Protein 6GEU (pdb70)

Nearest PDB structures (foldseek):
  6geu-assembly1_A  TM=1.003E+00  e=4.846E-69  Homo sapiens
  6qe4-assembly1_A  TM=9.961E-01  e=5.524E-62  Homo sapiens
  7z3h-assembly4_D  TM=8.460E-01  e=1.380E-25  Thermochaetoides thermophila
  7z3h-assembly2_B  TM=8.320E-01  e=1.643E-25  Thermochaetoides thermophila
  7z3h-assembly5_E  TM=8.181E-01  e=1.228E-25  Thermochaetoides thermophila

Organism: Homo sapiens (NCBI:txid9606)

Foldseek 3Di:
DVQFFKAKEFPPQKFKKFKAFPQQQVLVLQFWQAHAFEDDQADPVFAKDKGKAWTFGAALQQAGAWTWIKMWIGGPSDTGGIMTMTGPVCLVVVVVVSVVSCVPPGMDIGTDPLWTKMFMATPDDVPPVDQDDDFHGDPAWTWAQQQQFNLRPIIIIHNDDVCVRGVSYDHDDVLVSQVSCLVQQHDGHCQLRPGPPHRCVLAVCVQRRHHDPPGDHYRSNVVVNCCVPVDDNQKHKWKKFKPADADPVGDDFQFFKAAPVRHGFWTFRDGDDRMGITTGGVVPQPGWIATQDPDRPDTTMHTDDRPSGD

Secondary structure (DSSP, 8-state):
-TT-SEEEEE-TTEEEEEEESTTHHHHHHTTBSS----PPPPPTT---EEEEEEEEEE-TTS-EEEEEEEEEEESSSSEEEEEEEEEGGGHHHHHHHHHHH-TTSS-EEEE-TTSEEEEEEESSTT---S-----EESSSEEEEE-SS-GGG-EEEEESS-GGGTSTTEEE--HHHHHHHHHHHT---STTTS-TTTS-TTTTTGGGTT---SSS---TTHHHHHHHHHHS--SEEEEEEEE-SPPPTT-PPTTPEEEETT--EEEEEEEEETTEEEEEEEGGGSSS-EEE--SSTT--EEEE---TT--

InterPro domains:
  IPR017703 YgfZ/CAF17, C-terminal [TIGR03317] (219-311)
  IPR027266 Aminomethyltransferase superfamily [G3DSA:3.30.1360.120] (43-348)
  IPR045179 YgfZ/GcvT [PTHR22602] (1-353)
  IPR057460 CAF17, C-terminal domain [PF25455] (276-352)

GO terms:
  GO:0005739 mitochondrion (C, EXP)
  GO:0005739 mitochondrion (C, HTP)
  GO:0005515 protein binding (F, IPI)
  GO:0005739 mitochondrion (C, IDA)
  GO:0003723 RNA binding (F, HDA)

Sequence (310 aa):
TAGAAWACFRLDGRTLLRVRGPDAAPFLLGLLTNELPLPSPAAAGAPPAARAGYAHFLNVQGRTLYDVILYGLQEHSEVSGFLLECDSSVQGALQKHLALYRIRRKVTVEPHPELRVWAVLPSSPEACGAASLQERAGAAAILIRDPRTARMGWRLLTQDEGPALVPGGRLGDLWDYHQHRYLQGVPEGVRDLPPGVALPLESNLAFMNGVSFTKGAYIGQELTARTHHMGVIRKRLFPVRFLDPLPTSGITPGATVLTASGQTVGKFRAGQGNVGLALLWSEKIKGPLHIRASEGAQVALAASVPDWWP

Solvent-accessible surface area: 15353 Å² total; per-residue (Å²): 132,119,76,18,34,29,4,1,7,111,7,70,44,16,37,3,0,65,0,81,35,113,39,3,33,72,4,0,61,25,6,0,0,23,98,16,9,91,19,88,137,32,76,114,72,37,99,63,39,22,137,9,13,1,0,1,0,0,30,105,103,0,77,0,30,22,4,0,0,0,2,0,30,16,58,168,63,136,59,61,15,8,18,0,0,0,16,42,87,19,42,41,45,0,52,158,23,0,60,124,85,101,116,231,82,142,3,80,40,70,64,11,105,100,8,121,4,15,0,0,8,62,50,48,120,136,62,118,72,91,36,109,17,150,104,95,17,11,76,45,8,2,6,16,126,8,20,2,14,96,79,0,8,15,0,0,0,10,102,103,128,0,37,91,66,3,94,42,17,74,116,19,91,61,117,64,0,48,67,44,8,10,82,38,0,0,0,14,7,36,192,0,3,33,55,30,98,1,43,2,8,30,3,0,0,45,46,0,95,0,21,13,67,126,24,56,82,9,39,6,35,113,65,0,31,153,55,71,135,158,42,137,16,176,64,33,0,6,8,4,115,11,107,42,104,49,55,157,113,23,22,99,97,34,22,48,0,11,31,88,104,34,101,77,0,6,117,12,29,6,34,38,40,77,7,0,0,0,26,0,88,32,148,87,24,175,40,111,5,41,4,158,31,127,144,75,90,74,0,32,6,47,18,63,92,11,104,43,28,135

Structure (mmCIF, N/CA/C/O backbone):
data_6GEU
#
_entry.id   6GEU
#
_cell.length_a   38.360
_cell.length_b   43.060
_cell.length_c   58.250
_cell.angle_alpha   76.27
_cell.angle_beta   76.17
_cell.angle_gamma   70.94
#
_symmetry.space_group_name_H-M   'P 1'
#
loop_
_entity.id
_entity.type
_entity.pdbx_description
1 polymer 'Putative transferase CAF17, mitochondrial'
2 water water
#
loop_
_atom_site.group_PDB
_atom_site.id
_atom_site.type_symbol
_atom_site.label_atom_id
_atom_site.label_alt_id
_atom_site.label_comp_id
_atom_site.label_asym_id
_atom_site.label_entity_id
_atom_site.label_seq_id
_atom_site.pdbx_PDB_ins_code
_atom_site.Cartn_x
_atom_site.Cartn_y
_atom_site.Cartn_z
_atom_site.occupancy
_atom_site.B_iso_or_equiv
_atom_site.auth_seq_id
_atom_site.auth_comp_id
_atom_site.auth_asym_id
_atom_site.auth_atom_id
_atom_site.pdbx_PDB_model_num
ATOM 1 N N . THR A 1 1 ? 6.551 -29.222 -4.035 1.00 61.10 14 THR A N 1
ATOM 2 C CA . THR A 1 1 ? 7.222 -27.861 -4.035 1.00 58.22 14 THR A CA 1
ATOM 3 C C . THR A 1 1 ? 7.828 -27.567 -2.637 1.00 58.74 14 THR A C 1
ATOM 4 O O . THR A 1 1 ? 7.830 -26.374 -2.200 1.00 45.02 14 THR A O 1
ATOM 8 N N . ALA A 1 2 ? 8.364 -28.610 -1.965 1.00 54.99 15 ALA A N 1
ATOM 9 C CA . ALA A 1 2 ? 9.056 -28.539 -0.649 1.00 51.81 15 ALA A CA 1
ATOM 10 C C . ALA A 1 2 ? 10.309 -27.679 -0.821 1.00 44.53 15 ALA A C 1
ATOM 11 O O . ALA A 1 2 ? 10.776 -26.976 0.116 1.00 59.05 15 ALA A O 1
ATOM 13 N N . GLY A 1 3 ? 10.849 -27.724 -2.016 1.00 42.05 16 GLY A N 1
ATOM 14 C CA . GLY A 1 3 ? 12.030 -26.931 -2.349 1.00 39.07 16 GLY A CA 1
ATOM 15 C C . GLY A 1 3 ? 11.679 -25.669 -3.108 1.00 36.33 16 GLY A C 1
ATOM 16 O O . GLY A 1 3 ? 12.595 -25.159 -3.748 1.00 34.94 16 GLY A O 1
ATOM 17 N N . ALA A 1 4 ? 10.446 -25.146 -3.022 1.00 30.66 17 ALA A N 1
ATOM 18 C CA . ALA A 1 4 ? 10.165 -23.837 -3.665 1.00 29.25 17 ALA A CA 1
ATOM 19 C C . ALA A 1 4 ? 10.862 -22.712 -2.905 1.00 31.77 17 ALA A C 1
ATOM 20 O O . ALA A 1 4 ? 11.003 -22.774 -1.687 1.00 32.40 17 ALA A O 1
ATOM 22 N N . ALA A 1 5 ? 11.364 -21.742 -3.647 1.00 25.77 18 ALA A N 1
ATOM 23 C CA . ALA A 1 5 ? 12.025 -20.534 -3.110 1.00 25.92 18 ALA A CA 1
ATOM 24 C C . ALA A 1 5 ? 11.043 -19.377 -2.965 1.00 23.91 18 ALA A C 1
ATOM 25 O O . ALA A 1 5 ? 11.339 -18.452 -2.236 1.00 26.89 18 ALA A O 1
ATOM 27 N N . TRP A 1 6 ? 9.950 -19.383 -3.719 1.00 22.79 19 TRP A N 1
ATOM 28 C CA . TRP A 1 6 ? 9.029 -18.223 -3.821 1.00 22.44 19 TRP A CA 1
ATOM 29 C C . TRP A 1 6 ? 7.593 -18.724 -3.756 1.00 21.75 19 TRP A C 1
ATOM 30 O O . TRP A 1 6 ? 7.253 -19.766 -4.351 1.00 23.31 19 TRP A O 1
ATOM 41 N N . ALA A 1 7 ? 6.755 -17.969 -3.101 1.00 21.30 20 ALA A N 1
ATOM 42 C CA . ALA A 1 7 ? 5.304 -18.194 -3.107 1.00 20.57 20 ALA A CA 1
ATOM 43 C C . ALA A 1 7 ? 4.647 -17.047 -3.870 1.00 20.38 20 ALA A C 1
ATOM 44 O O . ALA A 1 7 ? 4.951 -15.889 -3.618 1.00 19.84 20 ALA A O 1
ATOM 46 N N . CYS A 1 8 ? 3.716 -17.421 -4.698 1.00 17.99 21 CYS A N 1
ATOM 47 C CA . CYS A 1 8 ? 3.007 -16.539 -5.664 1.00 19.95 21 CYS A CA 1
ATO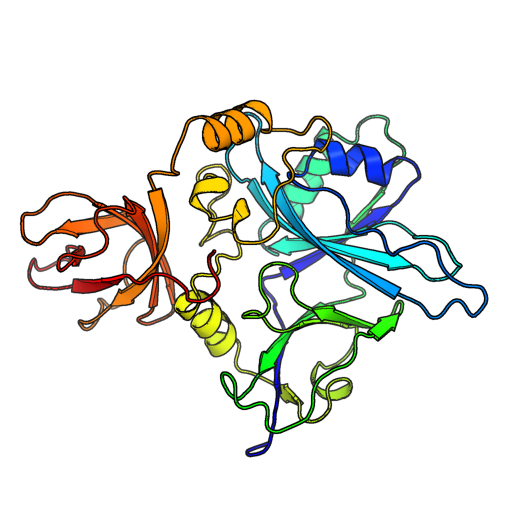M 48 C C . CYS A 1 8 ? 1.550 -16.466 -5.261 1.00 19.33 21 CYS A C 1
ATOM 49 O O . CYS A 1 8 ? 0.836 -17.461 -5.244 1.00 21.17 21 CYS A O 1
ATOM 52 N N . PHE A 1 9 ? 1.111 -15.257 -4.923 1.00 18.32 22 PHE A N 1
ATOM 53 C CA . PHE A 1 9 ? -0.243 -14.976 -4.413 1.00 17.18 22 PHE A CA 1
ATOM 54 C C . PHE A 1 9 ? -1.015 -14.130 -5.419 1.00 18.63 22 PHE A C 1
ATOM 55 O O . PHE A 1 9 ? -0.517 -13.057 -5.792 1.00 17.53 22 PHE A O 1
ATOM 63 N N . ARG A 1 10 ? -2.171 -14.635 -5.829 1.00 18.34 23 ARG A N 1
ATOM 64 C CA . ARG A 1 10 ? -3.129 -13.925 -6.705 1.00 19.65 23 ARG A CA 1
ATOM 65 C C . ARG A 1 10 ? -3.912 -12.989 -5.806 1.00 18.84 23 ARG A C 1
ATOM 66 O O . ARG A 1 10 ? -4.670 -13.462 -4.904 1.00 20.79 23 ARG A O 1
ATOM 74 N N . LEU A 1 11 ? -3.679 -11.684 -5.964 1.00 18.67 24 LEU A N 1
ATOM 75 C CA . LEU A 1 11 ? -4.310 -10.663 -5.080 1.00 19.00 24 LEU A CA 1
ATOM 76 C C . LEU A 1 11 ? -5.652 -10.202 -5.608 1.00 22.50 24 LEU A C 1
ATOM 77 O O . LEU A 1 11 ? -5.719 -9.135 -6.251 1.00 22.42 24 LEU A O 1
ATOM 82 N N . ASP A 1 12 ? -6.709 -10.969 -5.294 1.00 23.60 25 ASP A N 1
ATOM 83 C CA . ASP A 1 12 ? -8.067 -10.664 -5.773 1.00 29.15 25 ASP A CA 1
ATOM 84 C C . ASP A 1 12 ? -8.523 -9.312 -5.214 1.00 27.20 25 ASP A C 1
ATOM 85 O O . ASP A 1 12 ? -9.369 -8.684 -5.853 1.00 33.65 25 ASP A O 1
ATOM 90 N N . GLY A 1 13 ? -8.004 -8.912 -4.062 1.00 24.26 26 GLY A N 1
ATOM 91 C CA . GLY A 1 13 ? -8.302 -7.631 -3.402 1.00 24.35 26 GLY A CA 1
ATOM 92 C C . GLY A 1 13 ? -7.665 -6.433 -4.089 1.00 20.96 26 GLY A C 1
ATOM 93 O O . GLY A 1 13 ? -7.888 -5.322 -3.596 1.00 21.17 26 GLY A O 1
ATOM 94 N N . ARG A 1 14 ? -6.827 -6.604 -5.120 1.00 19.39 27 ARG A N 1
ATOM 95 C CA . ARG A 1 14 ? -6.170 -5.480 -5.841 1.00 19.21 27 ARG A CA 1
ATOM 96 C C . ARG A 1 14 ? -6.529 -5.554 -7.323 1.00 20.69 27 ARG A C 1
ATOM 97 O O . ARG A 1 14 ? -6.711 -6.650 -7.861 1.00 20.40 27 ARG A O 1
ATOM 105 N N . THR A 1 15 ? -6.627 -4.388 -7.952 1.00 19.80 28 THR A N 1
ATOM 106 C CA . THR A 1 15 ? -7.003 -4.304 -9.357 1.00 19.21 28 THR A CA 1
ATOM 107 C C . THR A 1 15 ? -6.309 -3.110 -10.001 1.00 20.38 28 THR A C 1
ATOM 108 O O . THR A 1 15 ? -5.831 -2.217 -9.321 1.00 20.01 28 THR A O 1
ATOM 112 N N . LEU A 1 16 ? -6.275 -3.110 -11.333 1.00 20.54 29 LEU A N 1
ATOM 113 C CA . LEU A 1 16 ? -5.524 -2.107 -12.098 1.00 20.04 29 LEU A CA 1
ATOM 114 C C . LEU A 1 16 ? -6.447 -1.187 -12.901 1.00 22.61 29 LEU A C 1
ATOM 115 O O . LEU A 1 16 ? -7.426 -1.659 -13.544 1.00 22.94 29 LEU A O 1
ATOM 120 N N . LEU A 1 17 ? -6.059 0.093 -12.901 1.00 20.01 30 LEU A N 1
ATOM 121 C CA . LEU A 1 17 ? -6.574 1.109 -13.855 1.00 22.01 30 LEU A CA 1
ATOM 122 C C . LEU A 1 17 ? -5.425 1.533 -14.754 1.00 23.56 30 LEU A C 1
ATOM 123 O O . LEU A 1 17 ? -4.336 1.604 -14.303 1.00 24.84 30 LEU A O 1
ATOM 128 N N . ARG A 1 18 ? -5.691 1.845 -16.014 1.00 24.81 31 ARG A N 1
ATOM 129 C CA . ARG A 1 18 ? -4.670 2.434 -16.915 1.00 25.19 31 ARG A CA 1
ATOM 130 C C . ARG A 1 18 ? -5.035 3.903 -17.128 1.00 27.59 31 ARG A C 1
ATOM 131 O O . ARG A 1 18 ? -6.190 4.207 -17.417 1.00 28.79 31 ARG A O 1
ATOM 139 N N . VAL A 1 19 ? -4.082 4.787 -16.903 1.00 27.14 32 VAL A N 1
ATOM 140 C CA . VAL A 1 19 ? -4.240 6.251 -17.075 1.00 26.16 32 VAL A CA 1
ATOM 141 C C . VAL A 1 19 ? -3.285 6.695 -18.206 1.00 29.63 32 VAL A C 1
ATOM 142 O O . VAL A 1 19 ? -2.063 6.554 -18.078 1.00 30.50 32 VAL A O 1
ATOM 146 N N . ARG A 1 20 ? -3.839 7.220 -19.291 1.00 27.68 33 ARG A N 1
ATOM 147 C CA . ARG A 1 20 ? -3.070 7.592 -20.493 1.00 30.88 33 ARG A CA 1
ATOM 148 C C . ARG A 1 20 ? -3.523 8.959 -20.986 1.00 30.72 33 ARG A C 1
ATOM 149 O O . ARG A 1 20 ? -4.466 9.515 -20.442 1.00 31.84 33 ARG A O 1
ATOM 157 N N . GLY A 1 21 ? -2.894 9.436 -22.037 1.00 31.52 34 GLY A N 1
ATOM 158 C CA . GLY A 1 21 ? -3.227 10.743 -22.573 1.00 31.07 34 GLY A CA 1
ATOM 159 C C . GLY A 1 21 ? -2.108 11.716 -22.283 1.00 35.35 34 GLY A C 1
ATOM 160 O O . GLY A 1 21 ? -1.271 11.545 -21.392 1.00 31.81 34 GLY A O 1
ATOM 161 N N . PRO A 1 22 ? -2.035 12.777 -23.122 1.00 33.46 35 PRO A N 1
ATOM 162 C CA . PRO A 1 22 ? -0.978 13.768 -22.953 1.00 35.73 35 PRO A CA 1
ATOM 163 C C . PRO A 1 22 ? -0.884 14.459 -21.584 1.00 37.04 35 PRO A C 1
ATOM 164 O O . PRO A 1 22 ? 0.220 14.893 -21.227 1.00 36.62 35 PRO A O 1
ATOM 168 N N . ASP A 1 23 ? -2.024 14.687 -20.924 1.00 30.40 36 ASP A N 1
ATOM 169 C CA . ASP A 1 23 ? -2.031 15.403 -19.612 1.00 28.82 36 ASP A CA 1
ATOM 170 C C . ASP A 1 23 ? -1.977 14.361 -18.463 1.00 29.95 36 ASP A C 1
ATOM 171 O O . ASP A 1 23 ? -2.107 14.795 -17.323 1.00 31.13 36 ASP A O 1
ATOM 176 N N . ALA A 1 24 ? -1.812 13.051 -18.715 1.00 27.69 37 ALA A N 1
ATOM 177 C CA . ALA A 1 24 ? -1.828 12.020 -17.617 1.00 26.37 37 ALA A CA 1
ATOM 178 C C . ALA A 1 24 ? -0.856 12.319 -16.479 1.00 29.23 37 ALA A C 1
ATOM 179 O O . ALA A 1 24 ? -1.263 12.238 -15.353 1.00 23.30 37 ALA A O 1
ATOM 181 N N . ALA A 1 25 ? 0.356 12.714 -16.778 1.00 26.63 38 ALA A N 1
ATOM 182 C CA . ALA A 1 25 ? 1.363 12.996 -15.744 1.00 27.19 38 ALA A CA 1
ATOM 183 C C . ALA A 1 25 ? 0.975 14.185 -14.846 1.00 26.05 38 ALA A C 1
ATOM 184 O O . ALA A 1 25 ? 0.887 14.010 -13.634 1.00 25.82 38 ALA A O 1
ATOM 186 N N . PRO A 1 26 ? 0.756 15.431 -15.343 1.00 25.64 39 PRO A N 1
ATOM 187 C CA . PRO A 1 26 ? 0.431 16.531 -14.440 1.00 28.38 39 PRO A CA 1
ATOM 188 C C . PRO A 1 26 ? -0.882 16.246 -13.684 1.00 28.26 39 PRO A C 1
ATOM 189 O O . PRO A 1 26 ? -1.054 16.642 -12.492 1.00 27.39 39 PRO A O 1
ATOM 193 N N . PHE A 1 27 ? -1.810 15.583 -14.373 1.00 26.09 40 PHE A N 1
ATOM 194 C CA . PHE A 1 27 ? -3.140 15.247 -13.798 1.00 26.36 40 PHE A CA 1
ATOM 195 C C . PHE A 1 27 ? -2.923 14.392 -12.542 1.00 25.68 40 PHE A C 1
ATOM 196 O O . PHE A 1 27 ? -3.427 14.685 -11.439 1.00 24.93 40 PHE A O 1
ATOM 204 N N . LEU A 1 28 ? -2.166 13.331 -12.685 1.00 21.27 41 LEU A N 1
ATOM 205 C CA . LEU A 1 28 ? -1.972 12.386 -11.538 1.00 19.69 41 LEU A CA 1
ATOM 206 C C . LEU A 1 28 ? -1.095 13.070 -10.494 1.00 22.34 41 LEU A C 1
ATOM 207 O O . LEU A 1 28 ? -1.352 12.870 -9.281 1.00 20.71 41 LEU A O 1
ATOM 212 N N . LEU A 1 29 ? -0.105 13.839 -10.906 1.00 21.14 42 LEU A N 1
ATOM 213 C CA . LEU A 1 29 ? 0.796 14.506 -9.945 1.00 20.51 42 LEU A CA 1
ATOM 214 C C . LEU A 1 29 ? 0.017 15.402 -8.997 1.00 23.11 42 LEU A C 1
ATOM 215 O O . LEU A 1 29 ? 0.430 15.489 -7.821 1.00 22.24 42 LEU A O 1
ATOM 220 N N . GLY A 1 30 ? -1.056 16.037 -9.456 1.00 23.22 43 GLY A N 1
ATOM 221 C CA . GLY A 1 30 ? -1.843 16.917 -8.594 1.00 23.65 43 GLY A CA 1
ATOM 222 C C . GLY A 1 30 ? -2.716 16.175 -7.601 1.00 23.37 43 GLY A C 1
ATOM 223 O O . GLY A 1 30 ? -3.235 16.820 -6.680 1.00 22.82 43 GLY A O 1
ATOM 224 N N . LEU A 1 31 ? -2.886 14.866 -7.753 1.00 20.13 44 LEU A N 1
ATOM 225 C CA . LEU A 1 31 ? -3.836 14.084 -6.940 1.00 22.17 44 LEU A CA 1
ATOM 226 C C . LEU A 1 31 ? -3.127 13.142 -5.984 1.00 19.95 44 LEU A C 1
ATOM 227 O O . LEU A 1 31 ? -3.850 12.605 -5.100 1.00 21.17 44 LEU A O 1
ATOM 232 N N . LEU A 1 32 ? -1.855 12.860 -6.194 1.00 20.09 45 LEU A N 1
ATOM 233 C CA . LEU A 1 32 ? -1.078 11.826 -5.461 1.00 19.97 45 LEU A CA 1
ATOM 234 C C . LEU A 1 32 ? -0.058 12.486 -4.550 1.00 19.80 45 LEU A C 1
ATOM 235 O O . LEU A 1 32 ? 0.444 13.566 -4.858 1.00 19.64 45 LEU A O 1
ATOM 240 N N . THR A 1 33 ? 0.412 11.732 -3.549 1.00 17.00 46 THR A N 1
ATOM 241 C CA . THR A 1 33 ? 1.386 12.253 -2.594 1.00 16.70 46 THR A CA 1
ATOM 242 C C . THR A 1 33 ? 2.820 12.131 -3.076 1.00 17.17 46 THR A C 1
ATOM 243 O O . THR A 1 33 ? 3.700 12.598 -2.380 1.00 18.49 46 THR A O 1
ATOM 247 N N . ASN A 1 34 ? 3.059 11.486 -4.230 1.00 16.47 47 ASN A N 1
ATOM 248 C CA . ASN A 1 34 ? 4.438 11.177 -4.641 1.00 17.67 47 ASN A CA 1
ATOM 249 C C . ASN A 1 34 ? 4.672 11.589 -6.103 1.00 19.28 47 ASN A C 1
ATOM 250 O O . ASN A 1 34 ? 3.717 11.889 -6.804 1.00 20.38 47 ASN A O 1
ATOM 255 N N . GLU A 1 35 ? 5.936 11.638 -6.477 1.00 18.17 48 GLU A N 1
ATOM 256 C CA . GLU A 1 35 ? 6.363 11.670 -7.900 1.00 19.57 48 GLU A CA 1
ATOM 257 C C . GLU A 1 35 ? 5.831 10.427 -8.628 1.00 20.04 48 GLU A C 1
ATOM 258 O O . GLU A 1 35 ? 5.494 9.403 -8.021 1.00 20.80 48 GLU A O 1
ATOM 264 N N . LEU A 1 36 ? 5.768 10.462 -9.958 1.00 20.54 49 LEU A N 1
ATOM 265 C CA . LEU A 1 36 ? 5.343 9.260 -10.697 1.00 20.45 49 LEU A CA 1
ATOM 266 C C . LEU A 1 36 ? 6.580 8.429 -11.052 1.00 24.88 49 LEU A C 1
ATOM 267 O O . LEU A 1 36 ? 7.687 8.965 -11.310 1.00 23.58 49 LEU A O 1
ATOM 272 N N . PRO A 1 37 ? 6.388 7.100 -11.216 1.00 23.26 50 PRO A N 1
ATOM 273 C CA . PRO A 1 37 ? 7.503 6.220 -11.550 1.00 24.11 50 PRO A CA 1
ATOM 274 C C . PRO A 1 37 ? 7.788 6.133 -13.051 1.00 31.11 50 PRO A C 1
ATOM 275 O O . PRO A 1 37 ? 7.236 5.319 -13.802 1.00 35.21 50 PRO A O 1
ATOM 279 N N . LEU A 1 38 ? 8.739 6.933 -13.459 1.00 31.83 51 LEU A N 1
ATOM 280 C CA . LEU A 1 38 ? 9.091 7.044 -14.879 1.00 32.62 51 LEU A CA 1
ATOM 281 C C . LEU A 1 38 ? 10.419 6.353 -15.070 1.00 32.89 51 LEU A C 1
ATOM 282 O O . LEU A 1 38 ? 11.403 6.746 -14.462 1.00 36.47 51 LEU A O 1
ATOM 287 N N . PRO A 1 39 ? 10.497 5.305 -15.913 1.00 33.03 52 PRO A N 1
ATOM 288 C CA . PRO A 1 39 ? 11.794 4.741 -16.266 1.00 35.12 52 PRO A CA 1
ATOM 289 C C . PRO A 1 39 ? 12.714 5.824 -16.854 1.00 40.14 52 PRO A C 1
ATOM 290 O O . PRO A 1 39 ? 12.218 6.746 -17.499 1.00 36.14 52 PRO A O 1
ATOM 294 N N . SER A 1 40 ? 14.014 5.697 -16.561 1.00 41.44 53 SER A N 1
ATOM 295 C CA . SER A 1 40 ? 15.127 6.540 -17.072 1.00 52.22 53 SER A CA 1
ATOM 296 C C . SER A 1 40 ? 15.090 6.565 -18.605 1.00 54.69 53 SER A C 1
ATOM 297 O O . SER A 1 40 ? 14.583 5.605 -19.242 1.00 46.70 53 SER A O 1
ATOM 300 N N . PRO A 1 41 ? 15.601 7.647 -19.241 1.00 52.19 54 PRO A N 1
ATOM 301 C CA . PRO A 1 41 ? 15.689 7.718 -20.698 1.00 55.68 54 PRO A CA 1
ATOM 302 C C . PRO A 1 41 ? 16.355 6.459 -21.279 1.00 59.86 54 PRO A C 1
ATOM 303 O O . PRO A 1 41 ? 17.348 5.998 -20.715 1.00 56.57 54 PRO A O 1
ATOM 307 N N . ALA A 1 42 ? 15.780 5.906 -22.355 1.00 57.97 55 ALA A N 1
ATOM 308 C CA . ALA A 1 42 ? 16.118 4.550 -22.863 1.00 57.32 55 ALA A CA 1
ATOM 309 C C . ALA A 1 42 ? 17.302 4.633 -23.824 1.00 61.60 55 ALA A C 1
ATOM 310 O O . ALA A 1 42 ? 17.263 5.486 -24.707 1.00 60.26 55 ALA A O 1
ATOM 312 N N . ALA A 1 43 ? 18.276 3.738 -23.625 1.00 69.85 56 ALA A N 1
ATOM 313 C CA . ALA A 1 43 ? 19.464 3.499 -24.465 1.00 68.56 56 ALA A CA 1
ATOM 314 C C . ALA A 1 43 ? 19.049 2.942 -25.843 1.00 69.90 56 ALA A C 1
ATOM 315 O O . ALA A 1 43 ? 17.899 2.478 -26.034 1.00 64.25 56 ALA A O 1
ATOM 317 N N . ALA A 1 44 ? 19.955 3.006 -26.809 1.00 66.25 57 ALA A N 1
ATOM 318 C CA . ALA A 1 44 ? 19.695 2.606 -28.214 1.00 72.68 57 ALA A CA 1
ATOM 319 C C . ALA A 1 44 ? 18.999 1.225 -28.283 1.00 73.14 57 ALA A C 1
ATOM 320 O O . ALA A 1 44 ? 17.863 1.108 -28.987 1.00 70.34 57 ALA A O 1
ATOM 322 N N . GLY A 1 45 ? 19.613 0.210 -27.628 1.00 70.65 58 GLY A N 1
ATOM 323 C CA . GLY A 1 45 ? 19.192 -1.213 -27.708 1.00 74.06 58 GLY A CA 1
ATOM 324 C C . GLY A 1 45 ? 17.904 -1.477 -26.928 1.00 50.85 58 GLY A C 1
ATOM 325 O O . GLY A 1 45 ? 17.487 -2.650 -26.795 1.00 53.52 58 GLY A O 1
ATOM 326 N N . ALA A 1 46 ? 17.379 -0.429 -26.276 1.00 63.62 59 ALA A N 1
ATOM 327 C CA . ALA A 1 46 ? 15.949 -0.225 -25.937 1.00 75.14 59 ALA A CA 1
ATOM 328 C C . ALA A 1 46 ? 15.289 -1.504 -25.379 1.00 48.96 59 ALA A C 1
ATOM 329 O O . ALA A 1 46 ? 14.169 -1.820 -25.781 1.00 59.21 59 ALA A O 1
ATOM 331 N N . PRO A 1 47 ? 15.887 -2.177 -24.320 1.00 56.52 60 PRO A N 1
ATOM 332 C CA . PRO A 1 47 ? 15.223 -3.304 -23.650 1.00 58.90 60 PRO A CA 1
ATOM 333 C C . PRO A 1 47 ? 14.146 -2.746 -22.713 1.00 57.41 60 PRO A C 1
ATOM 334 O O . PRO A 1 47 ? 14.465 -1.828 -21.953 1.00 51.62 60 PRO A O 1
ATOM 338 N N . PRO A 1 48 ? 12.865 -3.198 -22.770 1.00 49.49 61 PRO A N 1
ATOM 339 C CA . PRO A 1 48 ? 11.788 -2.560 -22.020 1.00 47.60 61 PRO A CA 1
ATOM 340 C C . PRO A 1 48 ? 12.083 -2.522 -20.507 1.00 44.94 61 PRO A C 1
ATOM 341 O O . PRO A 1 48 ? 12.707 -3.366 -19.886 1.00 46.52 61 PRO A O 1
ATOM 345 N N . ALA A 1 49 ? 11.673 -1.424 -19.889 1.00 37.60 62 ALA A N 1
ATOM 346 C CA . ALA A 1 49 ? 11.947 -1.232 -18.462 1.00 33.73 62 ALA A CA 1
ATOM 347 C C . ALA A 1 49 ? 10.661 -0.712 -17.813 1.00 34.73 62 ALA A C 1
ATOM 348 O O . ALA A 1 49 ? 9.802 -0.077 -18.429 1.00 35.38 62 ALA A O 1
ATOM 350 N N . ALA A 1 50 ? 10.458 -1.112 -16.594 1.00 28.57 63 ALA A N 1
ATOM 351 C CA . ALA A 1 50 ? 9.309 -0.607 -15.807 1.00 28.94 63 ALA A CA 1
ATOM 352 C C . ALA A 1 50 ? 9.843 0.014 -14.536 1.00 25.75 63 ALA A C 1
ATOM 353 O O . ALA A 1 50 ? 10.956 -0.349 -14.108 1.00 27.27 63 ALA A O 1
ATOM 355 N N . ARG A 1 51 ? 9.051 0.928 -13.986 1.00 24.87 64 ARG A N 1
ATOM 356 C CA . ARG A 1 51 ? 9.358 1.520 -12.661 1.00 22.86 64 ARG A CA 1
ATOM 357 C C . ARG A 1 51 ? 8.097 1.408 -11.818 1.00 21.90 64 ARG A C 1
ATOM 358 O O . ARG A 1 51 ? 7.002 1.575 -12.314 1.00 20.99 64 ARG A O 1
ATOM 366 N N . ALA A 1 52 ? 8.226 1.113 -10.552 1.00 18.91 65 ALA A N 1
ATOM 367 C CA . ALA A 1 52 ? 7.081 1.159 -9.622 1.00 17.70 65 ALA A CA 1
ATOM 368 C C . ALA A 1 52 ? 7.310 2.196 -8.527 1.00 16.52 65 ALA A C 1
ATOM 369 O O . ALA A 1 52 ? 8.402 2.486 -8.164 1.00 17.85 65 ALA A O 1
ATOM 371 N N . GLY A 1 53 ? 6.225 2.720 -8.005 1.00 15.85 66 GLY A N 1
ATOM 372 C CA . GLY A 1 53 ? 6.263 3.659 -6.892 1.00 16.21 66 GLY A CA 1
ATOM 373 C C . GLY A 1 53 ? 5.025 3.502 -6.042 1.00 16.25 66 GLY A C 1
ATOM 374 O O . GLY A 1 53 ? 3.999 2.952 -6.477 1.00 16.88 66 GLY A O 1
ATOM 375 N N . TYR A 1 54 ? 5.104 4.038 -4.857 1.00 14.55 67 TYR A N 1
ATOM 376 C CA . TYR A 1 54 ? 3.977 3.992 -3.933 1.00 12.93 67 TYR A CA 1
ATOM 377 C C . TYR A 1 54 ? 3.469 5.416 -3.687 1.00 14.23 67 TYR A C 1
ATOM 378 O O . TYR A 1 54 ? 4.217 6.394 -3.742 1.00 15.27 67 TYR A O 1
ATOM 387 N N . ALA A 1 55 ? 2.171 5.526 -3.445 1.00 13.91 68 ALA A N 1
ATOM 388 C CA . ALA A 1 55 ? 1.567 6.836 -3.124 1.00 14.56 68 ALA A CA 1
ATOM 389 C C . ALA A 1 55 ? 0.217 6.596 -2.480 1.00 14.00 68 ALA A C 1
ATOM 390 O O . ALA A 1 55 ? -0.361 5.520 -2.571 1.00 14.10 68 ALA A O 1
ATOM 392 N N . HIS A 1 56 ? -0.337 7.668 -1.908 1.00 13.28 69 HIS A N 1
ATOM 393 C CA . HIS A 1 56 ? -1.749 7.692 -1.533 1.00 14.54 69 HIS A CA 1
ATOM 394 C C . HIS A 1 56 ? -2.426 8.806 -2.363 1.00 16.89 69 HIS A C 1
ATOM 395 O O . HIS A 1 56 ? -1.745 9.811 -2.715 1.00 17.08 69 HIS A O 1
ATOM 402 N N . PHE A 1 57 ? -3.709 8.618 -2.618 1.00 16.21 70 PHE A N 1
ATOM 403 C CA . PHE A 1 57 ? -4.659 9.680 -2.965 1.00 15.82 70 PHE A CA 1
ATOM 404 C C . PHE A 1 57 ? -5.191 10.169 -1.633 1.00 17.23 70 PHE A C 1
ATOM 405 O O . PHE A 1 57 ? -5.810 9.338 -0.914 1.00 16.27 70 PHE A O 1
ATOM 413 N N . LEU A 1 58 ? -5.058 11.452 -1.315 1.00 17.35 71 LEU A N 1
ATOM 414 C CA . LEU A 1 58 ? -5.633 12.060 -0.096 1.00 18.06 71 LEU A CA 1
ATOM 415 C C . LEU A 1 58 ? -6.885 12.873 -0.452 1.00 21.05 71 LEU A C 1
ATOM 416 O O . LEU A 1 58 ? -7.059 13.252 -1.632 1.00 21.27 71 LEU A O 1
ATOM 421 N N . ASN A 1 59 ? -7.700 13.186 0.572 1.00 21.01 72 ASN A N 1
ATOM 422 C CA . ASN A 1 59 ? -8.791 14.177 0.407 1.00 23.47 72 ASN A CA 1
ATOM 423 C C . ASN A 1 59 ? -8.238 15.564 0.808 1.00 25.95 72 ASN A C 1
ATOM 424 O O . ASN A 1 59 ? -7.065 15.676 1.255 1.00 24.53 72 ASN A O 1
ATOM 429 N N . VAL A 1 60 ? -9.043 16.620 0.627 1.00 25.83 73 VAL A N 1
ATOM 430 C CA . VAL A 1 60 ? -8.580 17.993 0.958 1.00 28.29 73 VAL A CA 1
ATOM 431 C C . VAL A 1 60 ? -8.365 18.181 2.444 1.00 30.24 73 VAL A C 1
ATOM 432 O O . VAL A 1 60 ? -7.714 19.184 2.786 1.00 34.08 73 VAL A O 1
ATOM 436 N N . GLN A 1 61 ? -8.952 17.316 3.272 1.00 28.52 74 GLN A N 1
ATOM 437 C CA . GLN A 1 61 ? -8.743 17.307 4.740 1.00 27.46 74 GLN A CA 1
ATOM 438 C C . GLN A 1 61 ? -7.425 16.621 5.084 1.00 26.67 74 GLN A C 1
ATOM 439 O O . GLN A 1 61 ? -7.098 16.535 6.300 1.00 28.06 74 GLN A O 1
ATOM 445 N N . GLY A 1 62 ? -6.692 16.082 4.115 1.00 22.57 75 GLY A N 1
ATOM 446 C CA . GLY A 1 62 ? -5.395 15.470 4.399 1.00 21.01 75 GLY A CA 1
ATOM 447 C C . GLY A 1 62 ? -5.452 14.037 4.837 1.00 22.25 75 GLY A C 1
ATOM 448 O O . GLY A 1 62 ? -4.400 13.544 5.246 1.00 22.22 75 GLY A O 1
ATOM 449 N N . ARG A 1 63 ? -6.607 13.390 4.730 1.00 20.57 76 ARG A N 1
ATOM 450 C CA . ARG A 1 63 ? -6.729 11.975 5.092 1.00 19.56 76 ARG A CA 1
ATOM 451 C C . ARG A 1 63 ? -6.515 11.102 3.851 1.00 19.43 76 ARG A C 1
ATOM 452 O O . ARG A 1 63 ? -6.878 11.468 2.717 1.00 19.55 76 ARG A O 1
ATOM 460 N N . THR A 1 64 ? -6.008 9.920 4.047 1.00 17.25 77 THR A N 1
ATOM 461 C CA . THR A 1 64 ? -5.898 8.912 2.983 1.00 17.12 77 THR A CA 1
ATOM 462 C C . THR A 1 64 ? -7.277 8.506 2.494 1.00 19.23 77 THR A C 1
ATOM 463 O O . THR A 1 64 ? -8.130 8.155 3.296 1.00 18.72 77 THR A O 1
ATOM 467 N N . LEU A 1 65 ? -7.455 8.513 1.182 1.00 18.68 78 LEU A N 1
ATOM 468 C CA . LEU A 1 65 ? -8.603 7.911 0.479 1.00 17.32 78 LEU A CA 1
ATOM 469 C C . LEU A 1 65 ? -8.213 6.504 0.004 1.00 18.74 78 LEU A C 1
ATOM 470 O O . LEU A 1 65 ? -8.867 5.529 0.382 1.00 19.30 78 LEU A O 1
ATOM 475 N N . TYR A 1 66 ? -7.149 6.403 -0.809 1.00 16.94 79 TYR A N 1
ATOM 476 C CA . TYR A 1 66 ? -6.772 5.160 -1.510 1.00 15.86 79 TYR A CA 1
ATOM 477 C C . TYR A 1 66 ? -5.263 4.992 -1.421 1.00 15.97 79 TYR A C 1
ATOM 478 O O . TYR A 1 66 ? -4.524 5.954 -1.727 1.00 17.31 79 TYR A O 1
ATOM 487 N N . ASP A 1 67 ? -4.807 3.770 -1.126 1.00 15.70 80 ASP A N 1
ATOM 488 C CA . ASP A 1 67 ? -3.380 3.399 -1.288 1.00 14.94 80 ASP A CA 1
ATOM 489 C C . ASP A 1 67 ? -3.195 2.830 -2.683 1.00 16.82 80 ASP A C 1
ATOM 490 O O . ASP A 1 67 ? -4.023 2.034 -3.120 1.00 17.61 80 ASP A O 1
ATOM 495 N N . VAL A 1 68 ? -2.174 3.288 -3.396 1.00 14.62 81 VAL A N 1
ATOM 496 C CA . VAL A 1 68 ? -1.955 2.775 -4.762 1.00 14.63 81 VAL A CA 1
ATOM 497 C C . VAL A 1 68 ? -0.487 2.478 -4.990 1.00 14.49 81 VAL A C 1
ATOM 498 O O . VAL A 1 68 ? 0.469 3.131 -4.431 1.00 15.02 81 VAL A O 1
ATOM 502 N N . ILE A 1 69 ? -0.278 1.433 -5.805 1.00 15.82 82 ILE A N 1
ATOM 503 C CA . ILE A 1 69 ? 1.064 1.171 -6.399 1.00 16.86 82 ILE A CA 1
ATOM 504 C C . ILE A 1 69 ? 0.944 1.643 -7.860 1.00 16.58 82 ILE A C 1
ATOM 505 O O . ILE A 1 69 ? -0.044 1.361 -8.523 1.00 16.43 82 ILE A O 1
ATOM 510 N N . LEU A 1 70 ? 1.897 2.432 -8.256 1.00 17.86 83 LEU A N 1
ATOM 511 C CA . LEU A 1 70 ? 1.991 3.057 -9.584 1.00 18.32 83 LEU A CA 1
ATOM 512 C C . LEU A 1 70 ? 3.040 2.286 -10.379 1.00 19.33 83 LEU A C 1
ATOM 513 O O . LEU A 1 70 ? 4.099 1.989 -9.849 1.00 17.95 83 LEU A O 1
ATOM 518 N N . TYR A 1 71 ? 2.764 2.062 -11.641 1.00 18.76 84 TYR A N 1
ATOM 519 C CA . TYR A 1 71 ? 3.699 1.387 -12.559 1.00 18.26 84 TYR A CA 1
ATOM 520 C C . TYR A 1 71 ? 3.826 2.251 -13.815 1.00 21.45 84 TYR A C 1
ATOM 521 O O . TYR A 1 71 ? 2.795 2.576 -14.433 1.00 23.10 84 TYR A O 1
ATOM 530 N N . GLY A 1 72 ? 5.042 2.585 -14.168 1.00 25.21 85 GLY A N 1
ATOM 531 C CA . GLY A 1 72 ? 5.336 3.152 -15.512 1.00 27.29 85 GLY A CA 1
ATOM 532 C C . GLY A 1 72 ? 6.131 2.211 -16.394 1.00 33.44 85 GLY A C 1
ATOM 533 O O . GLY A 1 72 ? 7.112 1.731 -15.853 1.00 31.15 85 GLY A O 1
ATOM 534 N N . LEU A 1 73 ? 5.733 1.908 -17.678 1.00 33.91 86 LEU A N 1
ATOM 535 C CA . LEU A 1 73 ? 6.440 0.907 -18.541 1.00 35.97 86 LEU A CA 1
ATOM 536 C C . LEU A 1 73 ? 6.988 1.656 -19.761 1.00 32.70 86 LEU A C 1
ATOM 537 O O . LEU A 1 73 ? 6.275 2.424 -20.360 1.00 41.50 86 LEU A O 1
ATOM 542 N N . GLN A 1 74 ? 8.272 1.488 -20.005 1.00 39.89 87 GLN A N 1
ATOM 543 C CA . GLN A 1 74 ? 8.904 2.137 -21.177 1.00 42.08 87 GLN A CA 1
ATOM 544 C C . GLN A 1 74 ? 9.158 1.027 -22.215 1.00 47.47 87 GLN A C 1
ATOM 545 O O . GLN A 1 74 ? 9.733 -0.015 -21.856 1.00 39.98 87 GLN A O 1
ATOM 551 N N . GLU A 1 75 ? 8.796 1.259 -23.475 1.00 54.81 88 GLU A N 1
ATOM 552 C CA . GLU A 1 75 ? 8.929 0.264 -24.581 1.00 51.53 88 GLU A CA 1
ATOM 553 C C . GLU A 1 75 ? 9.606 0.883 -25.811 1.00 66.57 88 GLU A C 1
ATOM 554 O O . GLU A 1 75 ? 10.696 0.378 -26.192 1.00 81.23 88 GLU A O 1
ATOM 560 N N . HIS A 1 76 ? 8.996 1.877 -26.463 1.00 64.46 89 HIS A N 1
ATOM 561 C CA . HIS A 1 76 ? 9.571 2.427 -27.732 1.00 58.66 89 HIS A CA 1
ATOM 562 C C . HIS A 1 76 ? 10.333 3.716 -27.407 1.00 80.91 89 HIS A C 1
ATOM 563 O O . HIS A 1 76 ? 10.116 4.824 -28.068 1.00 71.37 89 HIS A O 1
ATOM 570 N N . SER A 1 77 ? 11.213 3.577 -26.371 1.00 62.24 90 SER A N 1
ATOM 571 C CA . SER A 1 77 ? 11.976 4.713 -25.804 1.00 64.83 90 SER A CA 1
ATOM 572 C C . SER A 1 77 ? 11.010 5.770 -25.247 1.00 64.40 90 SER A C 1
ATOM 573 O O . SER A 1 77 ? 11.496 6.863 -24.858 1.00 67.87 90 SER A O 1
ATOM 576 N N . GLU A 1 78 ? 9.692 5.461 -25.195 1.00 60.10 91 GLU A N 1
ATOM 577 C CA . GLU A 1 78 ? 8.683 6.355 -24.547 1.00 82.40 91 GLU A CA 1
ATOM 578 C C . GLU A 1 78 ? 7.811 5.540 -23.571 1.00 64.85 91 GLU A C 1
ATOM 579 O O . GLU A 1 78 ? 7.862 4.265 -23.568 1.00 60.17 91 GLU A O 1
ATOM 585 N N . VAL A 1 79 ? 7.069 6.272 -22.738 1.00 67.79 92 VAL A N 1
ATOM 586 C CA . VAL A 1 79 ? 6.106 5.726 -21.739 1.00 48.83 92 VAL A CA 1
ATOM 587 C C . VAL A 1 79 ? 4.703 5.951 -22.313 1.00 46.88 92 VAL A C 1
ATOM 588 O O . VAL A 1 79 ? 4.478 7.036 -22.899 1.00 57.54 92 VAL A O 1
ATOM 592 N N . SER A 1 80 ? 3.883 4.890 -22.320 1.00 46.87 93 SER A N 1
ATOM 593 C CA . SER A 1 80 ? 2.453 4.880 -22.757 1.00 50.90 93 SER A CA 1
ATOM 594 C C . SER A 1 80 ? 1.547 4.887 -21.504 1.00 53.67 93 SER A C 1
ATOM 595 O O . SER A 1 80 ? 0.746 3.932 -21.281 1.00 60.60 93 SER A O 1
ATOM 598 N N . GLY A 1 81 ? 1.714 5.913 -20.670 1.00 40.70 94 GLY A N 1
ATOM 599 C CA . GLY A 1 81 ? 0.907 6.178 -19.460 1.00 36.18 94 GLY A CA 1
ATOM 600 C C . GLY A 1 81 ? 1.294 5.330 -18.263 1.00 33.23 94 GLY A C 1
ATOM 601 O O . GLY A 1 81 ? 2.436 4.877 -18.149 1.00 27.36 94 GLY A O 1
ATOM 602 N N . PHE A 1 82 ? 0.368 5.200 -17.322 1.00 24.64 95 PHE A N 1
ATOM 603 C CA . PHE A 1 82 ? 0.631 4.582 -16.018 1.00 22.39 95 PHE A CA 1
ATOM 604 C C . PHE A 1 82 ? -0.423 3.539 -15.681 1.00 25.63 95 PHE A C 1
ATOM 605 O O . PHE A 1 82 ? -1.575 3.696 -16.044 1.00 26.85 95 PHE A O 1
ATOM 613 N N . LEU A 1 83 ? -0.037 2.530 -14.894 1.00 22.61 96 LEU A N 1
ATOM 614 C CA . LEU A 1 83 ? -1.008 1.628 -14.246 1.00 23.07 96 LEU A CA 1
ATOM 615 C C . LEU A 1 83 ? -1.112 2.004 -12.769 1.00 21.25 96 LEU A C 1
ATOM 616 O O . LEU A 1 83 ? -0.091 2.364 -12.137 1.00 21.45 96 LEU A O 1
ATOM 621 N N . LEU A 1 84 ? -2.340 2.021 -12.267 1.00 18.48 97 LEU A N 1
ATOM 622 C CA . LEU A 1 84 ? -2.669 2.329 -10.851 1.00 19.09 97 LEU A CA 1
ATOM 623 C C . LEU A 1 84 ? -3.270 1.066 -10.268 1.00 19.94 97 LEU A C 1
ATOM 624 O O . LEU A 1 84 ? -4.270 0.612 -10.752 1.00 19.24 97 LEU A O 1
ATOM 629 N N . GLU A 1 85 ? -2.581 0.528 -9.262 1.00 16.70 98 GLU A N 1
ATOM 630 C CA . GLU A 1 85 ? -3.054 -0.655 -8.538 1.00 16.23 98 GLU A CA 1
ATOM 631 C C . GLU A 1 85 ? -3.760 -0.184 -7.259 1.00 17.81 98 GLU A C 1
ATOM 632 O O . GLU A 1 85 ? -3.111 0.358 -6.405 1.00 18.66 98 GLU A O 1
ATOM 638 N N . CYS A 1 86 ? -5.058 -0.387 -7.191 1.00 16.66 99 CYS A N 1
ATOM 639 C CA . CYS A 1 86 ? -5.864 0.038 -6.047 1.00 16.55 99 CYS A CA 1
ATOM 640 C C . CYS A 1 86 ? -6.642 -1.152 -5.474 1.00 17.72 99 CYS A C 1
ATOM 641 O O . CYS A 1 86 ? -6.625 -2.225 -5.998 1.00 17.42 99 CYS A O 1
ATOM 644 N N . ASP A 1 87 ? -7.214 -0.942 -4.301 1.00 16.61 100 ASP A N 1
ATOM 645 C CA . ASP A 1 87 ? -8.108 -1.944 -3.685 1.00 17.92 100 ASP A CA 1
ATOM 646 C C . ASP A 1 87 ? -9.276 -2.179 -4.647 1.00 19.89 100 ASP A C 1
ATOM 647 O O . ASP A 1 87 ? -9.959 -1.215 -5.055 1.00 19.89 100 ASP A O 1
ATOM 652 N N . SER A 1 88 ? -9.587 -3.431 -4.926 1.00 18.45 101 SER A N 1
ATOM 653 C CA . SER A 1 88 ? -10.696 -3.805 -5.841 1.00 21.21 101 SER A CA 1
ATOM 654 C C . SER A 1 88 ? -12.031 -3.169 -5.424 1.00 22.61 101 SER A C 1
ATOM 655 O O . SER A 1 88 ? -12.843 -2.846 -6.278 1.00 26.33 101 SER A O 1
ATOM 658 N N . SER A 1 89 ? -12.294 -3.097 -4.113 1.00 21.31 102 SER A N 1
ATOM 659 C CA . SER A 1 89 ? -13.566 -2.640 -3.565 1.00 22.88 102 SER A CA 1
ATOM 660 C C . SER A 1 89 ? -13.751 -1.142 -3.806 1.00 27.55 102 SER A C 1
ATOM 661 O O . SER A 1 89 ? -14.901 -0.700 -3.722 1.00 31.20 102 SER A O 1
ATOM 664 N N . VAL A 1 90 ? -12.694 -0.396 -4.122 1.00 25.18 103 VAL A N 1
ATOM 665 C CA . VAL A 1 90 ? -12.848 1.072 -4.322 1.00 29.65 103 VAL A CA 1
ATOM 666 C C . VAL A 1 90 ? -12.531 1.477 -5.755 1.00 28.03 103 VAL A C 1
ATOM 667 O O . VAL A 1 90 ? -12.362 2.687 -6.030 1.00 30.30 103 VAL A O 1
ATOM 671 N N . GLN A 1 91 ? -12.448 0.530 -6.660 1.00 24.11 104 GLN A N 1
ATOM 672 C CA . GLN A 1 91 ? -12.017 0.787 -8.061 1.00 24.73 104 GLN A CA 1
ATOM 673 C C . GLN A 1 91 ? -13.036 1.783 -8.677 1.00 26.77 104 GLN A C 1
ATOM 674 O O . GLN A 1 91 ? -12.615 2.753 -9.311 1.00 26.63 104 GLN A O 1
ATOM 680 N N . GLY A 1 92 ? -14.318 1.599 -8.410 1.00 25.18 105 GLY A N 1
ATOM 681 C CA . GLY A 1 92 ? -15.389 2.461 -8.963 1.00 26.01 105 GLY A CA 1
ATOM 682 C C . GLY A 1 92 ? -15.280 3.862 -8.389 1.00 29.10 105 GLY A C 1
ATOM 683 O O . GLY A 1 92 ? -15.314 4.821 -9.169 1.00 28.63 105 GLY A O 1
ATOM 684 N N . ALA A 1 93 ? -15.113 3.961 -7.064 1.00 25.98 106 ALA A N 1
ATOM 685 C CA . ALA A 1 93 ? -14.976 5.256 -6.361 1.00 27.21 106 ALA A CA 1
ATOM 686 C C . ALA A 1 93 ? -13.719 5.979 -6.843 1.00 25.27 106 ALA A C 1
ATOM 687 O O . ALA A 1 93 ? -13.791 7.219 -6.971 1.00 26.62 106 ALA A O 1
ATOM 689 N N . LEU A 1 94 ? -12.612 5.275 -7.072 1.00 22.11 107 LEU A N 1
ATOM 690 C CA . LEU A 1 94 ? -11.358 5.912 -7.539 1.00 22.58 107 LEU A CA 1
ATOM 691 C C . LEU A 1 94 ? -11.583 6.429 -8.967 1.00 24.00 107 LEU A C 1
ATOM 692 O O . LEU A 1 94 ? -11.183 7.541 -9.252 1.00 24.53 107 LEU A O 1
ATOM 697 N N . GLN A 1 95 ? -12.269 5.688 -9.797 1.00 22.09 108 GLN A N 1
ATOM 698 C CA . GLN A 1 95 ? -12.605 6.182 -11.160 1.00 23.25 108 GLN A CA 1
ATOM 699 C C . GLN A 1 95 ? -13.405 7.469 -11.056 1.00 26.12 108 GLN A C 1
ATOM 700 O O . GLN A 1 95 ? -13.111 8.421 -11.835 1.00 26.51 108 GLN A O 1
ATOM 706 N N . LYS A 1 96 ? -14.385 7.515 -10.150 1.00 26.04 109 LYS A N 1
ATOM 707 C CA . LYS A 1 96 ? -15.290 8.703 -9.967 1.00 27.31 109 LYS A CA 1
ATOM 708 C C . LYS A 1 96 ? -14.441 9.885 -9.459 1.00 28.66 109 LYS A C 1
ATOM 709 O O . LYS A 1 96 ? -14.653 11.012 -9.887 1.00 27.18 109 LYS A O 1
ATOM 715 N N . HIS A 1 97 ? -13.498 9.617 -8.564 1.00 23.38 110 HIS A N 1
ATOM 716 C CA . HIS A 1 97 ? -12.568 10.655 -8.022 1.00 24.15 110 HIS A CA 1
ATOM 717 C C . HIS A 1 97 ? -11.733 11.275 -9.141 1.00 25.81 110 HIS A C 1
ATOM 718 O O . HIS A 1 97 ? -11.675 12.522 -9.241 1.00 27.73 110 HIS A O 1
ATOM 725 N N . LEU A 1 98 ? -11.143 10.429 -9.973 1.00 24.34 111 LEU A N 1
ATOM 726 C CA . LEU A 1 98 ? -10.309 10.892 -11.100 1.00 22.77 111 LEU A CA 1
ATOM 727 C C . LEU A 1 98 ? -11.199 11.689 -12.059 1.00 26.97 111 LEU A C 1
ATOM 728 O O . LEU A 1 98 ? -10.767 12.788 -12.462 1.00 27.79 111 LEU A O 1
ATOM 733 N N . ALA A 1 99 ? -12.410 11.222 -12.358 1.00 25.82 112 ALA A N 1
ATOM 734 C CA . ALA A 1 99 ? -13.364 11.933 -13.236 1.00 29.39 112 ALA A CA 1
ATOM 735 C C . ALA A 1 99 ? -13.688 13.334 -12.708 1.00 31.04 112 ALA A C 1
ATOM 736 O O . ALA A 1 99 ? -13.861 14.206 -13.539 1.00 31.10 112 ALA A O 1
ATOM 738 N N . LEU A 1 100 ? -13.755 13.525 -11.387 1.00 30.51 113 LEU A N 1
ATOM 739 C CA . LEU A 1 100 ? -14.168 14.829 -10.765 1.00 32.41 113 LEU A CA 1
ATOM 740 C C . LEU A 1 100 ? -13.118 15.888 -11.123 1.00 31.26 113 LEU A C 1
ATOM 741 O O . LEU A 1 100 ? -13.444 17.087 -11.271 1.00 32.53 113 LEU A O 1
ATOM 746 N N . TYR A 1 101 ? -11.873 15.455 -11.223 1.00 27.35 114 TYR A N 1
ATOM 747 C CA . TYR A 1 101 ? -10.717 16.340 -11.471 1.00 31.90 114 TYR A CA 1
ATOM 748 C C . TYR A 1 101 ? -10.307 16.390 -12.960 1.00 36.09 114 TYR A C 1
ATOM 749 O O . TYR A 1 101 ? -9.508 17.249 -13.329 1.00 40.79 114 TYR A O 1
ATOM 758 N N . ARG A 1 102 ? -10.761 15.385 -13.717 1.00 36.64 115 ARG A N 1
ATOM 759 C CA . ARG A 1 102 ? -10.353 15.139 -15.128 1.00 42.38 115 ARG A CA 1
ATOM 760 C C 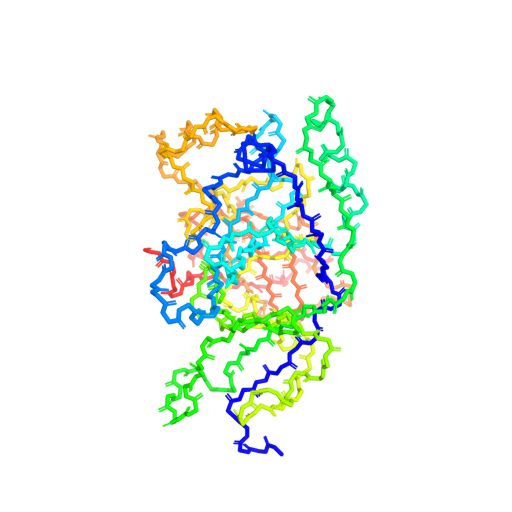. ARG A 1 102 ? -11.154 15.985 -16.120 1.00 48.47 115 ARG A C 1
ATOM 761 O O . ARG A 1 102 ? -10.885 15.861 -17.331 1.00 54.54 115 ARG A O 1
ATOM 769 N N . ILE A 1 103 ? -11.933 16.959 -15.630 1.00 50.57 116 ILE A N 1
ATOM 770 C CA . ILE A 1 103 ? -12.802 17.868 -16.440 1.00 54.53 116 ILE A CA 1
ATOM 771 C C . ILE A 1 103 ? -11.901 18.645 -17.394 1.00 55.85 116 ILE A C 1
ATOM 772 O O . ILE A 1 103 ? -11.100 19.426 -16.867 1.00 65.89 116 ILE A O 1
ATOM 777 N N . ARG A 1 104 ? -12.084 18.525 -18.720 1.00 53.93 117 ARG A N 1
ATOM 778 C CA . ARG A 1 104 ? -11.259 19.333 -19.661 1.00 68.20 117 ARG A CA 1
ATOM 779 C C . ARG A 1 104 ? -9.761 19.003 -19.557 1.00 66.44 117 ARG A C 1
ATOM 780 O O . ARG A 1 104 ? -8.960 19.954 -19.648 1.00 61.41 117 ARG A O 1
ATOM 788 N N . ARG A 1 105 ? -9.381 17.730 -19.378 1.00 46.12 118 ARG A N 1
ATOM 789 C CA . ARG A 1 105 ? -7.926 17.416 -19.353 1.00 45.72 118 ARG A CA 1
ATOM 790 C C . ARG A 1 105 ? -7.794 16.292 -20.381 1.00 41.18 118 ARG A C 1
ATOM 791 O O . ARG A 1 105 ? -8.772 15.556 -20.526 1.00 38.67 118 ARG A O 1
ATOM 799 N N . LYS A 1 106 ? -6.676 16.212 -21.117 1.00 35.24 119 LYS A N 1
ATOM 800 C CA . LYS A 1 106 ? -6.437 15.151 -22.111 1.00 33.78 119 LYS A CA 1
ATOM 801 C C . LYS A 1 106 ? -5.925 13.904 -21.384 1.00 35.62 119 LYS A C 1
ATOM 802 O O . LYS A 1 106 ? -4.730 13.668 -21.343 1.00 31.51 119 LYS A O 1
ATOM 808 N N . VAL A 1 107 ? -6.854 13.173 -20.770 1.00 32.32 120 VAL A N 1
ATOM 809 C CA . VAL A 1 107 ? -6.578 11.992 -19.909 1.00 29.65 120 VAL A CA 1
ATOM 810 C C . VAL A 1 107 ? -7.688 10.980 -20.149 1.00 33.19 120 VAL A C 1
ATOM 811 O O . VAL A 1 107 ? -8.881 11.389 -20.208 1.00 36.50 120 VAL A O 1
ATOM 815 N N . THR A 1 108 ? -7.315 9.723 -20.304 1.00 30.03 121 THR A N 1
ATOM 816 C CA . THR A 1 108 ? -8.248 8.588 -20.336 1.00 29.30 121 THR A CA 1
ATOM 817 C C . THR A 1 108 ? -7.967 7.736 -19.104 1.00 30.02 121 THR A C 1
ATOM 818 O O . THR A 1 108 ? -6.775 7.508 -18.755 1.00 31.82 121 THR A O 1
ATOM 822 N N . VAL A 1 109 ? -9.029 7.281 -18.446 1.00 29.63 122 VAL A N 1
ATOM 823 C CA . VAL A 1 109 ? -8.936 6.384 -17.256 1.00 28.94 122 VAL A CA 1
ATOM 824 C C . VAL A 1 109 ? -9.790 5.174 -17.577 1.00 30.83 122 VAL A C 1
ATOM 825 O O . VAL A 1 109 ? -11.008 5.368 -17.776 1.00 32.74 122 VAL A O 1
ATOM 829 N N . GLU A 1 110 ? -9.182 3.984 -17.624 1.00 29.39 123 GLU A N 1
ATOM 830 C CA . GLU A 1 110 ? -9.954 2.757 -17.922 1.00 31.62 123 GLU A CA 1
ATOM 831 C C . GLU A 1 110 ? -9.500 1.609 -17.033 1.00 29.30 123 GLU A C 1
ATOM 832 O O . GLU A 1 110 ? -8.323 1.537 -16.656 1.00 29.43 123 GLU A O 1
ATOM 838 N N . PRO A 1 111 ? -10.408 0.671 -16.685 1.00 29.41 124 PRO A N 1
ATOM 839 C CA . PRO A 1 111 ? -9.993 -0.568 -16.045 1.00 30.70 124 PRO A CA 1
ATOM 840 C C . PRO A 1 111 ? -9.047 -1.324 -16.974 1.00 33.40 124 PRO A C 1
ATOM 841 O O . PRO A 1 111 ? -9.204 -1.254 -18.232 1.00 31.86 124 PRO A O 1
ATOM 845 N N . HIS A 1 112 ? -8.095 -2.025 -16.392 1.00 27.79 125 HIS A N 1
ATOM 846 C CA . HIS A 1 112 ? -7.066 -2.756 -17.147 1.00 28.83 125 HIS A CA 1
ATOM 847 C C . HIS A 1 112 ? -7.174 -4.209 -16.737 1.00 32.34 125 HIS A C 1
ATOM 848 O O . HIS A 1 112 ? -6.357 -4.675 -15.953 1.00 32.11 125 HIS A O 1
ATOM 855 N N . PRO A 1 113 ? -8.211 -4.934 -17.193 1.00 34.85 126 PRO A N 1
ATOM 856 C CA . PRO A 1 113 ? -8.370 -6.345 -16.820 1.00 39.40 126 PRO A CA 1
ATOM 857 C C . PRO A 1 113 ? -7.311 -7.267 -17.462 1.00 41.75 126 PRO A C 1
ATOM 858 O O . PRO A 1 113 ? -7.199 -8.402 -17.007 1.00 44.31 126 PRO A O 1
ATOM 862 N N . GLU A 1 114 ? -6.568 -6.755 -18.465 1.00 41.32 127 GLU A N 1
ATOM 863 C CA . GLU A 1 114 ? -5.535 -7.457 -19.293 1.00 37.52 127 GLU A CA 1
ATOM 864 C C . GLU A 1 114 ? -4.446 -8.028 -18.376 1.00 37.77 127 GLU A C 1
ATOM 865 O O . GLU A 1 114 ? -3.828 -9.016 -18.767 1.00 40.81 127 GLU A O 1
ATOM 871 N N . LEU A 1 115 ? -4.222 -7.435 -17.185 1.00 30.56 128 LEU A N 1
ATOM 872 C CA . LEU A 1 115 ? -3.213 -7.932 -16.242 1.00 27.09 128 LEU A CA 1
ATOM 873 C C . LEU A 1 115 ? -3.907 -8.152 -14.900 1.00 28.39 128 LEU A C 1
ATOM 874 O O . LEU A 1 115 ? -4.682 -7.308 -14.502 1.00 28.87 128 LEU A O 1
ATOM 879 N N . ARG A 1 116 ? -3.564 -9.237 -14.215 1.00 25.42 129 ARG A N 1
ATOM 880 C CA . ARG A 1 116 ? -4.009 -9.508 -12.845 1.00 24.11 129 ARG A CA 1
ATOM 881 C C . ARG A 1 116 ? -2.818 -9.253 -11.929 1.00 22.56 129 ARG A C 1
ATOM 882 O O . ARG A 1 116 ? -1.662 -9.416 -12.319 1.00 22.67 129 ARG A O 1
ATOM 890 N N . VAL A 1 117 ? -3.127 -8.807 -10.733 1.00 19.47 130 VAL A N 1
ATOM 891 C CA . VAL A 1 117 ? -2.103 -8.482 -9.706 1.00 17.03 130 VAL A CA 1
ATOM 892 C C . VAL A 1 117 ? -1.751 -9.726 -8.878 1.00 19.92 130 VAL A C 1
ATOM 893 O O . VAL A 1 117 ? -2.672 -10.308 -8.247 1.00 19.74 130 VAL A O 1
ATOM 897 N N . TRP A 1 118 ? -0.466 -9.974 -8.798 1.00 18.86 131 TRP A N 1
ATOM 898 C CA . TRP A 1 118 ? 0.161 -11.021 -7.972 1.00 16.95 131 TRP A CA 1
ATOM 899 C C . TRP A 1 118 ? 1.221 -10.424 -7.094 1.00 17.38 131 TRP A C 1
ATOM 900 O O . TRP A 1 118 ? 1.834 -9.416 -7.423 1.00 17.38 131 TRP A O 1
ATOM 911 N N . ALA A 1 119 ? 1.487 -11.085 -5.970 1.00 16.98 132 ALA A N 1
ATOM 912 C CA . ALA A 1 119 ? 2.667 -10.799 -5.161 1.00 16.45 132 ALA A CA 1
ATOM 913 C C . ALA A 1 119 ? 3.518 -12.054 -5.121 1.00 16.91 132 ALA A C 1
ATOM 914 O O . ALA A 1 119 ? 2.965 -13.159 -5.111 1.00 18.43 132 ALA A O 1
ATOM 916 N N . VAL A 1 120 ? 4.804 -11.866 -5.046 1.00 16.46 133 VAL A N 1
ATOM 917 C CA . VAL A 1 120 ? 5.796 -12.966 -4.958 1.00 16.94 133 VAL A CA 1
ATOM 918 C C . VAL A 1 120 ? 6.660 -12.709 -3.709 1.00 18.76 133 VAL A C 1
ATOM 919 O O . VAL A 1 120 ? 7.384 -11.728 -3.632 1.00 17.73 133 VAL A O 1
ATOM 923 N N . LEU A 1 121 ? 6.529 -13.581 -2.736 1.00 18.89 134 LEU A N 1
ATOM 924 C CA . LEU A 1 121 ? 7.277 -13.496 -1.466 1.00 19.63 134 LEU A CA 1
ATOM 925 C C . LEU A 1 121 ? 8.198 -14.690 -1.307 1.00 21.73 134 LEU A C 1
ATOM 926 O O . LEU A 1 121 ? 7.920 -15.796 -1.785 1.00 20.28 134 LEU A O 1
ATOM 931 N N . PRO A 1 122 ? 9.327 -14.469 -0.602 1.00 22.66 135 PRO A N 1
ATOM 932 C CA . PRO A 1 122 ? 10.255 -15.558 -0.352 1.00 26.38 135 PRO A CA 1
ATOM 933 C C . PRO A 1 122 ? 9.564 -16.618 0.508 1.00 31.63 135 PRO A C 1
ATOM 934 O O . PRO A 1 122 ? 8.768 -16.300 1.363 1.00 34.61 135 PRO A O 1
ATOM 938 N N . SER A 1 123 ? 9.832 -17.886 0.237 1.00 30.92 136 SER A N 1
ATOM 939 C CA . SER A 1 123 ? 9.539 -19.022 1.142 1.00 37.67 136 SER A CA 1
ATOM 940 C C . SER A 1 123 ? 10.320 -18.881 2.464 1.00 41.46 136 SER A C 1
ATOM 941 O O . SER A 1 123 ? 9.791 -19.326 3.486 1.00 50.88 136 SER A O 1
ATOM 944 N N . SER A 1 124 ? 11.551 -18.342 2.465 1.00 44.06 137 SER A N 1
ATOM 945 C CA . SER A 1 124 ? 12.421 -18.216 3.681 1.00 48.92 137 SER A CA 1
ATOM 946 C C . SER A 1 124 ? 12.777 -16.766 4.016 1.00 57.68 137 SER A C 1
ATOM 947 O O . SER A 1 124 ? 13.147 -15.993 3.131 1.00 45.24 137 SER A O 1
ATOM 950 N N . PRO A 1 125 ? 12.745 -16.365 5.306 1.00 55.13 138 PRO A N 1
ATOM 951 C CA . PRO A 1 125 ? 13.090 -14.996 5.682 1.00 51.72 138 PRO A CA 1
ATOM 952 C C . PRO A 1 125 ? 14.622 -14.915 5.734 1.00 61.18 138 PRO A C 1
ATOM 953 O O . PRO A 1 125 ? 15.211 -15.509 6.621 1.00 63.69 138 PRO A O 1
ATOM 957 N N . GLU A 1 126 ? 15.259 -14.209 4.801 1.00 65.30 139 GLU A N 1
ATOM 958 C CA . GLU A 1 126 ? 16.744 -14.053 4.750 1.00 72.66 139 GLU A CA 1
ATOM 959 C C . GLU A 1 126 ? 17.448 -15.344 4.300 1.00 86.39 139 GLU A C 1
ATOM 960 O O . GLU A 1 126 ? 18.655 -15.406 4.451 1.00 77.62 139 GLU A O 1
ATOM 966 N N . ALA A 1 127 ? 16.744 -16.320 3.737 1.00 74.05 140 ALA A N 1
ATOM 967 C CA . ALA A 1 127 ? 17.378 -17.633 3.471 1.00 72.18 140 ALA A CA 1
ATOM 968 C C . ALA A 1 127 ? 18.553 -17.433 2.509 1.00 85.56 140 ALA A C 1
ATOM 969 O O . ALA A 1 127 ? 19.618 -18.045 2.729 1.00 77.04 140 ALA A O 1
ATOM 971 N N . CYS A 1 128 ? 18.337 -16.609 1.478 1.00 81.55 141 CYS A N 1
ATOM 972 C CA . CYS A 1 128 ? 19.372 -16.269 0.464 1.00 66.56 141 CYS A CA 1
ATOM 973 C C . CYS A 1 128 ? 19.965 -17.577 -0.075 1.00 90.64 141 CYS A C 1
ATOM 974 O O . CYS A 1 128 ? 21.206 -17.700 -0.053 1.00 85.54 141 CYS A O 1
ATOM 977 N N . GLY A 1 129 ? 19.138 -18.618 -0.201 1.00 76.38 142 GLY A N 1
ATOM 978 C CA . GLY A 1 129 ? 19.668 -19.919 -0.653 1.00 77.22 142 GLY A CA 1
ATOM 979 C C . GLY A 1 129 ? 20.253 -19.597 -2.011 1.00 68.52 142 GLY A C 1
ATOM 980 O O . GLY A 1 129 ? 21.500 -19.617 -2.135 1.00 65.61 142 GLY A O 1
ATOM 981 N N . ALA A 1 130 ? 19.355 -19.204 -2.923 1.00 92.60 143 ALA A N 1
ATOM 982 C CA . ALA A 1 130 ? 19.514 -18.971 -4.379 1.00 41.88 143 ALA A CA 1
ATOM 983 C C . ALA A 1 130 ? 18.201 -18.376 -4.900 1.00 58.92 143 ALA A C 1
ATOM 984 O O . ALA A 1 130 ? 17.413 -17.853 -4.075 1.00 56.11 143 ALA A O 1
ATOM 986 N N . ALA A 1 131 ? 18.070 -18.364 -6.231 1.00 41.34 144 ALA A N 1
ATOM 987 C CA . ALA A 1 131 ? 16.879 -17.957 -7.018 1.00 36.30 144 ALA A CA 1
ATOM 988 C C . ALA A 1 131 ? 16.595 -16.484 -6.703 1.00 37.12 144 ALA A C 1
ATOM 989 O O . ALA A 1 131 ? 15.396 -16.156 -6.596 1.00 39.76 144 ALA A O 1
ATOM 991 N N . SER A 1 132 ? 17.605 -15.616 -6.561 1.00 36.40 145 SER A N 1
ATOM 992 C CA . SER A 1 132 ? 17.367 -14.167 -6.872 1.00 36.78 145 SER A CA 1
ATOM 993 C C . SER A 1 132 ? 16.596 -13.967 -8.171 1.00 32.56 145 SER A C 1
ATOM 994 O O . SER A 1 132 ? 17.052 -14.533 -9.156 1.00 33.16 145 SER A O 1
ATOM 997 N N . LEU A 1 133 ? 15.574 -13.074 -8.194 1.00 32.34 146 LEU A N 1
ATOM 998 C CA . LEU A 1 133 ? 14.734 -12.837 -9.400 1.00 29.93 146 LEU A CA 1
ATOM 999 C C . LEU A 1 133 ? 15.270 -11.634 -10.173 1.00 33.04 146 LEU A C 1
ATOM 1000 O O . LEU A 1 133 ? 15.985 -10.786 -9.634 1.00 32.13 146 LEU A O 1
ATOM 1005 N N . GLN A 1 134 ? 14.865 -11.574 -11.416 1.00 36.60 147 GLN A N 1
ATOM 1006 C CA . GLN A 1 134 ? 15.268 -10.487 -12.307 1.00 39.19 147 GLN A CA 1
ATOM 1007 C C . GLN A 1 134 ? 14.014 -9.771 -12.744 1.00 37.54 147 GLN A C 1
ATOM 1008 O O . GLN A 1 134 ? 13.063 -10.438 -13.159 1.00 35.51 147 GLN A O 1
ATOM 1014 N N . GLU A 1 135 ? 14.063 -8.445 -12.652 1.00 36.28 148 GLU A N 1
ATOM 1015 C CA . GLU A 1 135 ? 13.011 -7.534 -13.152 1.00 32.45 148 GLU A CA 1
ATOM 1016 C C . GLU A 1 135 ? 12.673 -7.970 -14.587 1.00 32.51 148 GLU A C 1
ATOM 1017 O O . GLU A 1 135 ? 13.623 -8.279 -15.391 1.00 34.82 148 GLU A O 1
ATOM 1023 N N . ARG A 1 136 ? 11.400 -7.949 -14.940 1.00 29.44 149 ARG A N 1
ATOM 1024 C CA . ARG A 1 136 ? 10.901 -8.237 -16.303 1.00 32.64 149 ARG A CA 1
ATOM 1025 C C . ARG A 1 136 ? 9.907 -7.132 -16.617 1.00 27.30 149 ARG A C 1
ATOM 1026 O O . ARG A 1 136 ? 9.164 -6.673 -15.714 1.00 27.05 149 ARG A O 1
ATOM 1034 N N . ALA A 1 137 ? 9.913 -6.678 -17.852 1.00 31.04 150 ALA A N 1
ATOM 1035 C CA . ALA A 1 137 ? 8.935 -5.661 -18.279 1.00 30.59 150 ALA A CA 1
ATOM 1036 C C . ALA A 1 137 ? 8.495 -5.926 -19.709 1.00 33.40 150 ALA A C 1
ATOM 1037 O O . ALA A 1 137 ? 9.329 -6.020 -20.545 1.00 39.95 150 ALA A O 1
ATOM 1039 N N . GLY A 1 138 ? 7.200 -6.128 -19.891 1.00 39.25 151 GLY A N 1
ATOM 1040 C CA . GLY A 1 138 ? 6.534 -6.282 -21.189 1.00 42.75 151 GLY A CA 1
ATOM 1041 C C . GLY A 1 138 ? 5.060 -6.015 -20.994 1.00 46.81 151 GLY A C 1
ATOM 1042 O O . GLY A 1 138 ? 4.628 -5.912 -19.827 1.00 43.43 151 GLY A O 1
ATOM 1043 N N . ALA A 1 139 ? 4.308 -5.875 -22.081 1.00 46.47 152 ALA A N 1
ATOM 1044 C CA . ALA A 1 139 ? 2.855 -5.618 -22.024 1.00 46.70 152 ALA A CA 1
ATOM 1045 C C . ALA A 1 139 ? 2.140 -6.829 -21.405 1.00 43.24 152 ALA A C 1
ATOM 1046 O O . ALA A 1 139 ? 1.043 -6.639 -20.884 1.00 49.04 152 ALA A O 1
ATOM 1048 N N . ALA A 1 140 ? 2.715 -8.034 -21.461 1.00 40.52 153 ALA A N 1
ATOM 1049 C CA . ALA A 1 140 ? 2.069 -9.281 -20.975 1.00 43.59 153 ALA A CA 1
ATOM 1050 C C . ALA A 1 140 ? 2.495 -9.602 -19.531 1.00 38.55 153 ALA A C 1
ATOM 1051 O O . ALA A 1 140 ? 1.807 -10.432 -18.910 1.00 40.73 153 ALA A O 1
ATOM 1053 N N . ALA A 1 141 ? 3.632 -9.075 -19.064 1.00 32.37 154 ALA A N 1
ATOM 1054 C CA . ALA A 1 141 ? 4.121 -9.326 -17.680 1.00 29.29 154 ALA A CA 1
ATOM 1055 C C . ALA A 1 141 ? 5.130 -8.295 -17.217 1.00 27.84 154 ALA A C 1
ATOM 1056 O O . ALA A 1 141 ? 6.092 -7.945 -17.959 1.00 30.55 154 ALA A O 1
ATOM 1058 N N . ILE A 1 142 ? 4.883 -7.795 -16.021 1.00 24.36 155 ILE A N 1
ATOM 1059 C CA . ILE A 1 142 ? 5.807 -6.893 -15.318 1.00 21.86 155 ILE A CA 1
ATOM 1060 C C . ILE A 1 142 ? 6.108 -7.588 -13.985 1.00 23.49 155 ILE A C 1
ATOM 1061 O O . ILE A 1 142 ? 5.166 -7.901 -13.254 1.00 23.56 155 ILE A O 1
ATOM 1066 N N . LEU A 1 143 ? 7.374 -7.811 -13.697 1.00 21.18 156 LEU A N 1
ATOM 1067 C CA . LEU A 1 143 ? 7.879 -8.353 -12.424 1.00 20.04 156 LEU A CA 1
ATOM 1068 C C . LEU A 1 143 ? 8.816 -7.297 -11.862 1.00 20.08 156 LEU A C 1
ATOM 1069 O O . LEU A 1 143 ? 9.861 -6.958 -12.483 1.00 23.01 156 LEU A O 1
ATOM 1074 N N . ILE A 1 144 ? 8.458 -6.744 -10.738 1.00 20.34 157 ILE A N 1
ATOM 1075 C CA . ILE A 1 144 ? 9.163 -5.558 -10.225 1.00 18.94 157 ILE A CA 1
ATOM 1076 C C . ILE A 1 144 ? 9.138 -5.555 -8.696 1.00 17.99 157 ILE A C 1
ATOM 1077 O O . ILE A 1 144 ? 8.198 -6.040 -8.091 1.00 19.02 157 ILE A O 1
ATOM 1082 N N . ARG A 1 145 ? 10.219 -5.079 -8.103 1.00 17.96 158 ARG A N 1
ATOM 1083 C CA . ARG A 1 145 ? 10.286 -5.051 -6.626 1.00 16.84 158 ARG A CA 1
ATOM 1084 C C . ARG A 1 145 ? 9.202 -4.154 -6.040 1.00 17.46 158 ARG A C 1
ATOM 1085 O O . ARG A 1 145 ? 8.874 -3.116 -6.591 1.00 18.56 158 ARG A O 1
ATOM 1093 N N . ASP A 1 146 ? 8.587 -4.596 -4.968 1.00 15.24 159 ASP A N 1
ATOM 1094 C CA . ASP A 1 146 ? 7.572 -3.819 -4.256 1.00 14.85 159 ASP A CA 1
ATOM 1095 C C . ASP A 1 146 ? 8.219 -2.499 -3.876 1.00 15.91 159 ASP A C 1
ATOM 1096 O O . ASP A 1 146 ? 9.272 -2.496 -3.243 1.00 17.13 159 ASP A O 1
ATOM 1101 N N . PRO A 1 147 ? 7.588 -1.352 -4.207 1.00 14.59 160 PRO A N 1
ATOM 1102 C CA . PRO A 1 147 ? 8.214 -0.079 -3.894 1.00 15.43 160 PRO A CA 1
ATOM 1103 C C . PRO A 1 147 ? 8.108 0.389 -2.447 1.00 15.42 160 PRO A C 1
ATOM 1104 O O . PRO A 1 147 ? 8.843 1.338 -2.080 1.00 17.81 160 PRO A O 1
ATOM 1108 N N . ARG A 1 148 ? 7.342 -0.329 -1.635 1.00 14.93 161 ARG A N 1
ATOM 1109 C CA . ARG A 1 148 ? 7.118 0.091 -0.240 1.00 14.09 161 ARG A CA 1
ATOM 1110 C C . ARG A 1 148 ? 8.270 -0.337 0.631 1.00 16.34 161 ARG A C 1
ATOM 1111 O O . ARG A 1 148 ? 8.689 0.439 1.474 1.00 19.25 161 ARG A O 1
ATOM 1119 N N . THR A 1 149 ? 8.723 -1.582 0.450 1.00 15.07 162 THR A N 1
ATOM 1120 C CA . THR A 1 149 ? 9.830 -2.151 1.241 1.00 16.30 162 THR A CA 1
ATOM 1121 C C . THR A 1 149 ? 10.228 -3.466 0.600 1.00 17.15 162 THR A C 1
ATOM 1122 O O . THR A 1 149 ? 9.341 -4.186 0.116 1.00 18.23 162 THR A O 1
ATOM 1126 N N . ALA A 1 150 ? 11.505 -3.802 0.712 1.00 20.19 163 ALA A N 1
ATOM 1127 C CA . ALA A 1 150 ? 11.997 -5.086 0.193 1.00 20.90 163 ALA A CA 1
ATOM 1128 C C . ALA A 1 150 ? 11.357 -6.218 0.985 1.00 19.51 163 ALA A C 1
ATOM 1129 O O . ALA A 1 150 ? 11.300 -7.372 0.455 1.00 21.31 163 ALA A O 1
ATOM 1131 N N . ARG A 1 151 ? 10.787 -5.922 2.156 1.00 17.97 164 ARG A N 1
ATOM 1132 C CA . ARG A 1 151 ? 10.095 -6.961 2.955 1.00 17.71 164 ARG A CA 1
ATOM 1133 C C . ARG A 1 151 ? 8.848 -7.472 2.239 1.00 17.17 164 ARG A C 1
ATOM 1134 O O . ARG A 1 151 ? 8.348 -8.568 2.551 1.00 20.60 164 ARG A O 1
ATOM 1142 N N . MET A 1 152 ? 8.317 -6.730 1.232 1.00 16.21 165 MET A N 1
ATOM 1143 C CA . MET A 1 152 ? 7.137 -7.135 0.485 1.00 15.99 165 MET A CA 1
ATOM 1144 C C . MET A 1 152 ? 7.486 -7.836 -0.838 1.00 16.43 165 MET A C 1
ATOM 1145 O O . MET A 1 152 ? 6.576 -8.093 -1.632 1.00 16.78 165 MET A O 1
ATOM 1150 N N . GLY A 1 153 ? 8.714 -8.217 -1.032 1.00 16.75 166 GLY A N 1
ATOM 1151 C CA . GLY A 1 153 ? 9.077 -9.038 -2.199 1.00 17.33 166 GLY A CA 1
ATOM 1152 C C . GLY A 1 153 ? 8.818 -8.305 -3.504 1.00 18.03 166 GLY A C 1
ATOM 1153 O O . GLY A 1 153 ? 9.256 -7.178 -3.693 1.00 18.20 166 GLY A O 1
ATOM 1154 N N . TRP A 1 154 ? 8.164 -8.990 -4.394 1.00 15.38 167 TRP A N 1
ATOM 1155 C CA . TRP A 1 154 ? 7.925 -8.546 -5.787 1.00 15.54 167 TRP A CA 1
ATOM 1156 C C . TRP A 1 154 ? 6.452 -8.445 -6.118 1.00 16.34 167 TRP A C 1
ATOM 1157 O O . TRP A 1 154 ? 5.646 -9.303 -5.741 1.00 16.49 167 TRP A O 1
ATOM 1168 N N . ARG A 1 155 ? 6.105 -7.433 -6.913 1.00 16.16 168 ARG A N 1
ATOM 1169 C CA . ARG A 1 155 ? 4.822 -7.433 -7.591 1.00 15.84 168 ARG A CA 1
ATOM 1170 C C . ARG A 1 155 ? 4.973 -8.055 -8.967 1.00 18.62 168 ARG A C 1
ATOM 1171 O O . ARG A 1 155 ? 5.983 -7.848 -9.614 1.00 18.20 168 ARG A O 1
ATOM 1179 N N . LEU A 1 156 ? 3.945 -8.799 -9.364 1.00 16.74 169 LEU A N 1
ATOM 1180 C CA . LEU A 1 156 ? 3.881 -9.460 -10.669 1.00 17.78 169 LEU A CA 1
ATOM 1181 C C . LEU A 1 156 ? 2.525 -9.133 -11.272 1.00 20.39 169 LEU A C 1
ATOM 1182 O O . LEU A 1 156 ? 1.494 -9.576 -10.796 1.00 21.34 169 LEU A O 1
ATOM 1187 N N . LEU A 1 157 ? 2.553 -8.386 -12.375 1.00 19.70 170 LEU A N 1
ATOM 1188 C CA . LEU A 1 157 ? 1.321 -8.123 -13.145 1.00 20.49 170 LEU A CA 1
ATOM 1189 C C . LEU A 1 157 ? 1.373 -9.037 -14.352 1.00 23.78 170 LEU A C 1
ATOM 1190 O O . LEU A 1 157 ? 2.297 -8.880 -15.122 1.00 25.74 170 LEU A O 1
ATOM 1195 N N . THR A 1 158 ? 0.406 -9.920 -14.526 1.00 24.27 171 THR A N 1
ATOM 1196 C CA . THR A 1 158 ? 0.504 -10.937 -15.592 1.00 25.12 171 THR A CA 1
ATOM 1197 C C . THR A 1 158 ? -0.8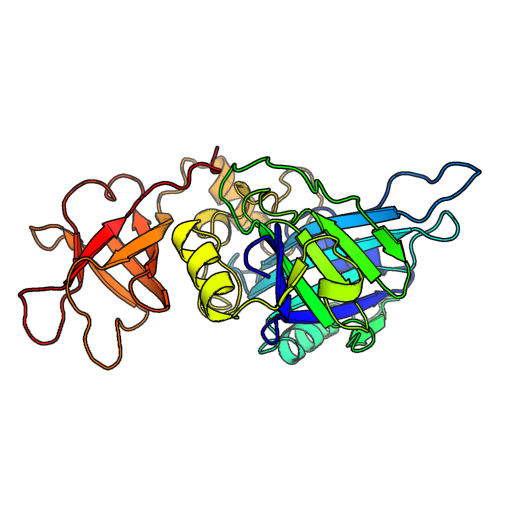77 -11.339 -16.058 1.00 30.09 171 THR A C 1
ATOM 1198 O O . THR A 1 158 ? -1.811 -11.265 -15.281 1.00 29.87 171 THR A O 1
ATOM 1202 N N . GLN A 1 159 ? -0.902 -11.879 -17.272 1.00 34.92 172 GLN A N 1
ATOM 1203 C CA . GLN A 1 159 ? -2.109 -12.468 -17.906 1.00 40.77 172 GLN A CA 1
ATOM 1204 C C . GLN A 1 159 ? -2.277 -13.909 -17.410 1.00 43.70 172 GLN A C 1
ATOM 1205 O O . GLN A 1 159 ? -3.425 -14.384 -17.307 1.00 45.36 172 GLN A O 1
ATOM 1211 N N . ASP A 1 160 ? -1.170 -14.585 -17.108 1.00 40.83 173 ASP A N 1
ATOM 1212 C CA . ASP A 1 160 ? -1.147 -16.060 -16.892 1.00 50.08 173 ASP A CA 1
ATOM 1213 C C . ASP A 1 160 ? -0.869 -16.395 -15.427 1.00 50.02 173 ASP A C 1
ATOM 1214 O O . ASP A 1 160 ? -1.126 -15.564 -14.573 1.00 50.29 173 ASP A O 1
ATOM 1219 N N . GLU A 1 161 ? -0.463 -17.632 -15.153 1.00 54.03 174 GLU A N 1
ATOM 1220 C CA . GLU A 1 161 ? -0.329 -18.157 -13.777 1.00 56.78 174 GLU A CA 1
ATOM 1221 C C . GLU A 1 161 ? 1.022 -17.688 -13.249 1.00 58.62 174 GLU A C 1
ATOM 1222 O O . GLU A 1 161 ? 1.990 -17.686 -14.031 1.00 63.92 174 GLU A O 1
ATOM 1228 N N . GLY A 1 162 ? 1.060 -17.286 -11.981 1.00 51.42 175 GLY A N 1
ATOM 1229 C CA . GLY A 1 162 ? 2.262 -16.737 -11.337 1.00 48.69 175 GLY A CA 1
ATOM 1230 C C . GLY A 1 162 ? 3.488 -17.616 -11.531 1.00 51.93 175 GLY A C 1
ATOM 1231 O O . GLY A 1 162 ? 4.477 -17.185 -12.111 1.00 56.13 175 GLY A O 1
ATOM 1232 N N . PRO A 1 163 ? 3.470 -18.870 -11.031 1.00 53.09 176 PRO A N 1
ATOM 1233 C CA . PRO A 1 163 ? 4.663 -19.719 -11.030 1.00 52.51 176 PRO A CA 1
ATOM 1234 C C . PRO A 1 163 ? 5.316 -19.928 -12.403 1.00 54.38 176 PRO A C 1
ATOM 1235 O O . PRO A 1 163 ? 6.532 -20.158 -12.407 1.00 66.01 176 PRO A O 1
ATOM 1239 N N . ALA A 1 164 ? 4.540 -19.829 -13.499 1.00 50.27 177 ALA A N 1
ATOM 1240 C CA . ALA A 1 164 ? 5.019 -20.010 -14.900 1.00 52.55 177 ALA A CA 1
ATOM 1241 C C . ALA A 1 164 ? 6.049 -18.931 -15.313 1.00 50.94 177 ALA A C 1
ATOM 1242 O O . ALA A 1 164 ? 6.601 -19.078 -16.407 1.00 53.06 177 ALA A O 1
ATOM 1244 N N . LEU A 1 165 ? 6.309 -17.886 -14.512 1.00 47.04 178 LEU A N 1
ATOM 1245 C CA . LEU A 1 165 ? 7.394 -16.893 -14.815 1.00 40.84 178 LEU A CA 1
ATOM 1246 C C . LEU A 1 165 ? 8.470 -16.919 -13.726 1.00 49.03 178 LEU A C 1
ATOM 1247 O O . LEU A 1 165 ? 9.624 -16.482 -14.004 1.00 57.05 178 LEU A O 1
ATOM 1252 N N . VAL A 1 166 ? 8.142 -17.433 -12.545 1.00 34.40 179 VAL A N 1
ATOM 1253 C CA . VAL A 1 166 ? 9.076 -17.357 -11.382 1.00 32.32 179 VAL A CA 1
ATOM 1254 C C . VAL A 1 166 ? 9.764 -18.686 -11.130 1.00 30.52 179 VAL A C 1
ATOM 1255 O O . VAL A 1 166 ? 9.098 -19.634 -10.751 1.00 30.00 179 VAL A O 1
ATOM 1259 N N . PRO A 1 167 ? 11.090 -18.821 -11.391 1.00 31.01 180 PRO A N 1
ATOM 1260 C CA . PRO A 1 167 ? 11.772 -20.072 -11.137 1.00 32.78 180 PRO A CA 1
ATOM 1261 C C . PRO A 1 167 ? 11.702 -20.339 -9.642 1.00 33.23 180 PRO A C 1
ATOM 1262 O O . PRO A 1 167 ? 11.957 -19.420 -8.867 1.00 34.42 180 PRO A O 1
ATOM 1266 N N . GLY A 1 168 ? 11.429 -21.595 -9.301 1.00 31.10 181 GLY A N 1
ATOM 1267 C CA . GLY A 1 168 ? 11.277 -22.003 -7.898 1.00 32.66 181 GLY A CA 1
ATOM 1268 C C . GLY A 1 168 ? 10.016 -21.439 -7.274 1.00 29.40 181 GLY A C 1
ATOM 1269 O O . GLY A 1 168 ? 9.925 -21.404 -6.060 1.00 29.58 181 GLY A O 1
ATOM 1270 N N . GLY A 1 169 ? 9.076 -20.935 -8.074 1.00 25.01 182 GLY A N 1
ATOM 1271 C CA . GLY A 1 169 ? 7.818 -20.428 -7.510 1.00 22.83 182 GLY A CA 1
ATOM 1272 C C . GLY A 1 169 ? 6.702 -21.480 -7.426 1.00 27.01 182 GLY A C 1
ATOM 1273 O O . GLY A 1 169 ? 6.511 -22.306 -8.357 1.00 29.97 182 GLY A O 1
ATOM 1274 N N . ARG A 1 170 ? 6.003 -21.475 -6.298 1.00 23.61 183 ARG A N 1
ATOM 1275 C CA . ARG A 1 170 ? 4.765 -22.266 -6.058 1.00 23.27 183 ARG A CA 1
ATOM 1276 C C . ARG A 1 170 ? 3.596 -21.315 -5.780 1.00 24.20 183 ARG A C 1
ATOM 1277 O O . ARG A 1 170 ? 3.785 -20.159 -5.388 1.00 23.64 183 ARG A O 1
ATOM 1285 N N . LEU A 1 171 ? 2.393 -21.787 -6.027 1.00 23.40 184 LEU A N 1
ATOM 1286 C CA . LEU A 1 171 ? 1.193 -21.006 -5.648 1.00 22.64 184 LEU A CA 1
ATOM 1287 C C . LEU A 1 171 ? 1.159 -20.932 -4.135 1.00 22.64 184 LEU A C 1
ATOM 1288 O O . LEU A 1 171 ? 1.416 -21.950 -3.475 1.00 24.93 184 LEU A O 1
ATOM 1293 N N . GLY A 1 172 ? 0.794 -19.759 -3.621 1.00 20.21 185 GLY A N 1
ATOM 1294 C CA . GLY A 1 172 ? 0.680 -19.543 -2.173 1.00 21.27 185 GLY A CA 1
ATOM 1295 C C . GLY A 1 172 ? -0.764 -19.412 -1.714 1.00 24.22 185 GLY A C 1
ATOM 1296 O O . GLY A 1 172 ? -1.641 -19.072 -2.505 1.00 22.02 185 GLY A O 1
ATOM 1297 N N . ASP A 1 173 ? -1.002 -19.720 -0.437 1.00 20.88 186 ASP A N 1
ATOM 1298 C CA . ASP A 1 173 ? -2.303 -19.476 0.185 1.00 19.25 186 ASP A CA 1
ATOM 1299 C C . ASP A 1 173 ? -2.421 -17.982 0.559 1.00 20.84 186 ASP A C 1
ATOM 1300 O O . ASP A 1 173 ? -1.541 -17.480 1.283 1.00 18.79 186 ASP A O 1
ATOM 1305 N N . LEU A 1 174 ? -3.462 -17.293 0.051 1.00 19.40 187 LEU A N 1
ATOM 1306 C CA . LEU A 1 174 ? -3.645 -15.846 0.291 1.00 18.18 187 LEU A CA 1
ATOM 1307 C C . LEU A 1 174 ? -3.530 -15.527 1.783 1.00 19.80 187 LEU A C 1
ATOM 1308 O O . LEU A 1 174 ? -3.035 -14.462 2.139 1.00 19.09 187 LEU A O 1
ATOM 1313 N N . TRP A 1 175 ? -3.986 -16.420 2.655 1.00 20.77 188 TRP A N 1
ATOM 1314 C CA . TRP A 1 175 ? -3.875 -16.164 4.115 1.00 20.39 188 TRP A CA 1
ATOM 1315 C C . TRP A 1 175 ? -2.435 -15.794 4.494 1.00 20.13 188 TRP A C 1
ATOM 1316 O O . TRP A 1 175 ? -2.175 -14.887 5.348 1.00 20.69 188 TRP A O 1
ATOM 1327 N N . ASP A 1 176 ? -1.468 -16.503 3.927 1.00 17.85 189 ASP A N 1
ATOM 1328 C CA . ASP A 1 176 ? -0.048 -16.319 4.280 1.00 18.04 189 ASP A CA 1
ATOM 1329 C C . ASP A 1 176 ? 0.428 -14.936 3.818 1.00 17.66 189 ASP A C 1
ATOM 1330 O O . ASP A 1 176 ? 1.347 -14.382 4.432 1.00 19.19 189 ASP A O 1
ATOM 1335 N N . TYR A 1 177 ? -0.073 -14.460 2.689 1.00 16.76 190 TYR A N 1
ATOM 1336 C CA . TYR A 1 177 ? 0.309 -13.121 2.193 1.00 14.87 190 TYR A CA 1
ATOM 1337 C C . TYR A 1 177 ? -0.114 -12.051 3.229 1.00 14.87 190 TYR A C 1
ATOM 1338 O O . TYR A 1 177 ? 0.688 -11.233 3.679 1.00 16.04 190 TYR A O 1
ATOM 1347 N N . HIS A 1 178 ? -1.373 -12.155 3.674 1.00 15.07 191 HIS A N 1
ATOM 1348 C CA . HIS A 1 178 ? -1.895 -11.174 4.627 1.00 14.95 191 HIS A CA 1
ATOM 1349 C C . HIS A 1 178 ? -1.240 -11.349 6.007 1.00 17.35 191 HIS A C 1
ATOM 1350 O O . HIS A 1 178 ? -0.900 -10.337 6.663 1.00 15.60 191 HIS A O 1
ATOM 1357 N N . GLN A 1 179 ? -0.988 -12.613 6.396 1.00 16.21 192 GLN A N 1
ATOM 1358 C CA . GLN A 1 179 ? -0.221 -12.883 7.647 1.00 16.52 192 GLN A CA 1
ATOM 1359 C C . GLN A 1 179 ? 1.125 -12.161 7.609 1.00 17.89 192 GLN A C 1
ATOM 1360 O O . GLN A 1 179 ? 1.577 -11.531 8.584 1.00 17.28 192 GLN A O 1
ATOM 1366 N N . HIS A 1 180 ? 1.832 -12.314 6.491 1.00 16.06 193 HIS A N 1
ATOM 1367 C CA . HIS A 1 180 ? 3.129 -11.668 6.272 1.00 17.17 193 HIS A CA 1
ATOM 1368 C C . HIS A 1 180 ? 2.966 -10.159 6.413 1.00 16.60 193 HIS A C 1
ATOM 1369 O O . HIS A 1 180 ? 3.780 -9.526 7.111 1.00 17.10 193 HIS A O 1
ATOM 1376 N N . ARG A 1 181 ? 1.971 -9.574 5.734 1.00 14.50 194 ARG A N 1
ATOM 1377 C CA . ARG A 1 181 ? 1.855 -8.116 5.832 1.00 14.41 194 ARG A CA 1
ATOM 1378 C C . ARG A 1 181 ? 1.669 -7.707 7.302 1.00 16.73 194 ARG A C 1
ATOM 1379 O O . ARG A 1 181 ? 2.251 -6.729 7.730 1.00 15.82 194 ARG A O 1
ATOM 1387 N N . TYR A 1 182 ? 0.806 -8.406 8.022 1.00 15.18 195 TYR A N 1
ATOM 1388 C CA . TYR A 1 182 ? 0.531 -7.976 9.403 1.00 15.80 195 TYR A CA 1
ATOM 1389 C C . TYR A 1 182 ? 1.743 -8.206 10.316 1.00 18.40 195 TYR A C 1
ATOM 1390 O O . TYR A 1 182 ? 1.986 -7.336 11.181 1.00 20.03 195 TYR A O 1
ATOM 1399 N N . LEU A 1 183 ? 2.460 -9.303 10.132 1.00 15.86 196 LEU A N 1
ATOM 1400 C CA . LEU A 1 183 ? 3.714 -9.517 10.886 1.00 16.22 196 LEU A CA 1
ATOM 1401 C C . LEU A 1 183 ? 4.742 -8.421 10.565 1.00 19.52 196 LEU A C 1
ATOM 1402 O O . LEU A 1 183 ? 5.541 -8.054 11.422 1.00 21.18 196 LEU A O 1
ATOM 1407 N N . GLN A 1 184 ? 4.746 -7.941 9.311 1.00 15.15 197 GLN A N 1
ATOM 1408 C CA . GLN A 1 184 ? 5.727 -6.927 8.907 1.00 15.74 197 GLN A CA 1
ATOM 1409 C C . GLN A 1 184 ? 5.193 -5.494 9.116 1.00 18.02 197 GLN A C 1
ATOM 1410 O O . GLN A 1 184 ? 5.921 -4.572 8.821 1.00 19.02 197 GLN A O 1
ATOM 1416 N N . GLY A 1 185 ? 3.947 -5.304 9.548 1.00 16.08 198 GLY A N 1
ATOM 1417 C CA . GLY A 1 185 ? 3.411 -3.962 9.751 1.00 16.87 198 GLY A CA 1
ATOM 1418 C C . GLY A 1 185 ? 3.199 -3.196 8.457 1.00 18.06 198 GLY A C 1
ATOM 1419 O O . GLY A 1 185 ? 3.275 -1.971 8.499 1.00 17.99 198 GLY A O 1
ATOM 1420 N N . VAL A 1 186 ? 2.784 -3.888 7.424 1.00 13.54 199 VAL A N 1
ATOM 1421 C CA . VAL A 1 186 ? 2.526 -3.247 6.095 1.00 13.57 199 VAL A CA 1
ATOM 1422 C C . VAL A 1 186 ? 1.039 -3.077 5.874 1.00 14.87 199 VAL A C 1
ATOM 1423 O O . VAL A 1 186 ? 0.318 -4.061 5.575 1.00 15.42 199 VAL A O 1
ATOM 1427 N N . PRO A 1 187 ? 0.486 -1.829 5.972 1.00 13.24 200 PRO A N 1
ATOM 1428 C CA . PRO A 1 187 ? -0.911 -1.664 5.670 1.00 11.91 200 PRO A CA 1
ATOM 1429 C C . PRO A 1 187 ? -1.188 -1.709 4.169 1.00 13.80 200 PRO A C 1
ATOM 1430 O O . PRO A 1 187 ? -0.360 -1.275 3.419 1.00 14.61 200 PRO A O 1
ATOM 1434 N N . GLU A 1 188 ? -2.310 -2.262 3.824 1.00 13.37 201 GLU A N 1
ATOM 1435 C CA . GLU A 1 188 ? -2.771 -2.370 2.411 1.00 14.65 201 GLU A CA 1
ATOM 1436 C C . GLU A 1 188 ? -4.282 -2.488 2.374 1.00 17.41 201 GLU A C 1
ATOM 1437 O O . GLU A 1 188 ? -4.848 -3.407 3.021 1.00 18.08 201 GLU A O 1
ATOM 1443 N N . GLY A 1 189 ? -4.943 -1.619 1.627 1.00 15.79 202 GLY A N 1
ATOM 1444 C CA . GLY A 1 189 ? -6.366 -1.733 1.392 1.00 16.62 202 GLY A CA 1
ATOM 1445 C C . GLY A 1 189 ? -7.226 -1.009 2.406 1.00 17.00 202 GLY A C 1
ATOM 1446 O O . GLY A 1 189 ? -6.706 -0.396 3.388 1.00 15.70 202 GLY A O 1
ATOM 1447 N N . VAL A 1 190 ? -8.549 -1.077 2.173 1.00 17.99 203 VAL A N 1
ATOM 1448 C CA . VAL A 1 190 ? -9.527 -0.203 2.876 1.00 17.56 203 VAL A CA 1
ATOM 1449 C C . VAL A 1 190 ? -9.788 -0.605 4.327 1.00 19.69 203 VAL A C 1
ATOM 1450 O O . VAL A 1 190 ? -10.264 0.289 5.041 1.00 21.29 203 VAL A O 1
ATOM 1454 N N . ARG A 1 191 ? -9.447 -1.825 4.748 1.00 20.09 204 ARG A N 1
ATOM 1455 C CA . ARG A 1 191 ? -9.672 -2.157 6.180 1.00 19.31 204 ARG A CA 1
ATOM 1456 C C . ARG A 1 191 ? -8.512 -1.556 6.980 1.00 17.54 204 ARG A C 1
ATOM 1457 O O . ARG A 1 191 ? -8.740 -0.973 8.042 1.00 19.40 204 ARG A O 1
ATOM 1465 N N . ASP A 1 192 ? -7.285 -1.692 6.477 1.00 16.80 205 ASP A N 1
ATOM 1466 C CA . ASP A 1 192 ? -6.103 -1.142 7.165 1.00 15.37 205 ASP A CA 1
ATOM 1467 C C . ASP A 1 192 ? -6.109 0.400 7.095 1.00 17.31 205 ASP A C 1
ATOM 1468 O O . ASP A 1 192 ? -5.526 1.044 7.963 1.00 16.37 205 ASP A O 1
ATOM 1473 N N . LEU A 1 193 ? -6.605 0.921 5.961 1.00 16.75 206 LEU A N 1
ATOM 1474 C CA . LEU A 1 193 ? -6.565 2.347 5.612 1.00 15.91 206 LEU A CA 1
ATOM 1475 C C . LEU A 1 193 ? -7.952 2.846 5.303 1.00 19.37 206 LEU A C 1
ATOM 1476 O O . LEU A 1 193 ? -8.253 3.112 4.133 1.00 18.13 206 LEU A O 1
ATOM 1481 N N . PRO A 1 194 ? -8.825 3.005 6.320 1.00 17.73 207 PRO A N 1
ATOM 1482 C CA . PRO A 1 194 ? -10.180 3.453 6.048 1.00 19.07 207 PRO A CA 1
ATOM 1483 C C . PRO A 1 194 ? -10.251 4.784 5.328 1.00 19.64 207 PRO A C 1
ATOM 1484 O O . PRO A 1 194 ? -9.715 5.793 5.825 1.00 21.68 207 PRO A O 1
ATOM 1488 N N . PRO A 1 195 ? -10.890 4.807 4.144 1.00 20.87 208 PRO A N 1
ATOM 1489 C CA . PRO A 1 195 ? -10.913 6.048 3.347 1.00 20.56 208 PRO A CA 1
ATOM 1490 C C . PRO A 1 195 ? -11.507 7.190 4.183 1.00 22.97 208 PRO A C 1
ATOM 1491 O O . PRO A 1 195 ? -12.594 7.082 4.773 1.00 25.46 208 PRO A O 1
ATOM 1495 N N . GLY A 1 196 ? -10.768 8.299 4.216 1.00 22.14 209 GLY A N 1
ATOM 1496 C CA . GLY A 1 196 ? -11.197 9.515 4.894 1.00 23.45 209 GLY A CA 1
ATOM 1497 C C . GLY A 1 196 ? -10.993 9.498 6.383 1.00 24.19 209 GLY A C 1
ATOM 1498 O O . GLY A 1 196 ? -11.335 10.465 7.061 1.00 26.75 209 GLY A O 1
ATOM 1499 N N . VAL A 1 197 ? -10.375 8.463 6.885 1.00 22.55 210 VAL A N 1
ATOM 1500 C CA . VAL A 1 197 ? -10.139 8.315 8.325 1.00 22.21 210 VAL A CA 1
ATOM 1501 C C . VAL A 1 197 ? -8.663 8.116 8.589 1.00 22.39 210 VAL A C 1
ATOM 1502 O O . VAL A 1 197 ? -8.122 8.795 9.467 1.00 23.99 210 VAL A O 1
ATOM 1506 N N . ALA A 1 198 ? -8.022 7.188 7.882 1.00 20.30 211 ALA A N 1
ATOM 1507 C CA . ALA A 1 198 ? -6.569 7.008 8.023 1.00 17.84 211 ALA A CA 1
ATOM 1508 C C . ALA A 1 198 ? -5.851 8.303 7.664 1.00 18.90 211 ALA A C 1
ATOM 1509 O O . ALA A 1 198 ? -6.250 8.976 6.691 1.00 19.24 211 ALA A O 1
ATOM 1511 N N . LEU A 1 199 ? -4.837 8.661 8.423 1.00 17.04 212 LEU A N 1
ATOM 1512 C CA . LEU A 1 199 ? -3.947 9.785 8.146 1.00 17.31 212 LEU A CA 1
ATOM 1513 C C . LEU A 1 199 ? -2.668 9.233 7.527 1.00 18.15 212 LEU A C 1
ATOM 1514 O O . LEU A 1 199 ? -2.089 8.253 7.988 1.00 17.10 212 LEU A O 1
ATOM 1519 N N . PRO A 1 200 ? -2.154 9.853 6.457 1.00 16.90 213 PRO A N 1
ATOM 1520 C CA . PRO A 1 200 ? -1.048 9.231 5.705 1.00 14.25 213 PRO A CA 1
ATOM 1521 C C . PRO A 1 200 ? 0.221 9.033 6.508 1.00 16.57 213 PRO A C 1
ATOM 1522 O O . PRO A 1 200 ? 0.813 7.947 6.406 1.00 15.37 213 PRO A O 1
ATOM 1526 N N . LEU A 1 201 ? 0.665 10.049 7.250 1.00 16.42 214 LEU A N 1
ATOM 1527 C CA . LEU A 1 201 ? 1.970 9.898 7.941 1.00 16.12 214 LEU A CA 1
ATOM 1528 C C . LEU A 1 201 ? 1.845 8.940 9.128 1.00 18.64 214 LEU A C 1
ATOM 1529 O O . LEU A 1 201 ? 2.802 8.166 9.404 1.00 18.14 214 LEU A O 1
ATOM 1534 N N . GLU A 1 202 ? 0.674 8.924 9.755 1.00 17.58 215 GLU A N 1
ATOM 1535 C CA . GLU A 1 202 ? 0.384 7.936 10.818 1.00 16.66 215 GLU A CA 1
ATOM 1536 C C . GLU A 1 202 ? 0.289 6.527 10.225 1.00 17.81 215 GLU A C 1
ATOM 1537 O O . GLU A 1 202 ? 0.544 5.532 10.935 1.00 18.73 215 GLU A O 1
ATOM 1543 N N . SER A 1 203 ? -0.001 6.427 8.945 1.00 15.24 216 SER A N 1
ATOM 1544 C CA . SER A 1 203 ? -0.043 5.149 8.191 1.00 14.46 216 SER A CA 1
ATOM 1545 C C . SER A 1 203 ? 1.357 4.779 7.671 1.00 15.48 216 SER A C 1
ATOM 1546 O O . SER A 1 203 ? 1.440 3.834 6.881 1.00 15.42 216 SER A O 1
ATOM 1549 N N . ASN A 1 204 ? 2.412 5.509 8.069 1.00 15.48 217 ASN A N 1
ATOM 1550 C CA . ASN A 1 204 ? 3.823 5.215 7.765 1.00 15.35 217 ASN A CA 1
ATOM 1551 C C . ASN A 1 204 ? 4.098 5.465 6.264 1.00 17.64 217 ASN A C 1
ATOM 1552 O O . ASN A 1 204 ? 5.033 4.891 5.728 1.00 16.70 217 ASN A O 1
ATOM 1557 N N . LEU A 1 205 ? 3.366 6.373 5.662 1.00 14.59 218 LEU A N 1
ATOM 1558 C CA . LEU A 1 205 ? 3.586 6.670 4.215 1.00 13.67 218 LEU A CA 1
ATOM 1559 C C . LEU A 1 205 ? 5.036 7.071 3.960 1.00 16.64 218 LEU A C 1
ATOM 1560 O O . LEU A 1 205 ? 5.598 6.638 2.916 1.00 15.89 218 LEU A O 1
ATOM 1565 N N . ALA A 1 206 ? 5.646 7.889 4.815 1.00 16.24 219 ALA A N 1
ATOM 1566 C CA . ALA A 1 206 ? 7.042 8.343 4.612 1.00 16.18 219 ALA A CA 1
ATOM 1567 C C . ALA A 1 206 ? 8.0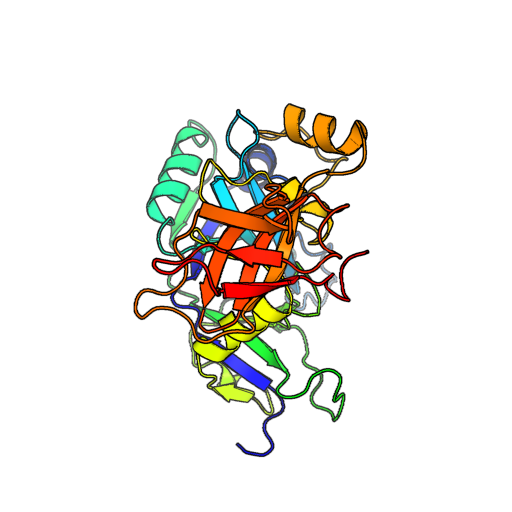77 7.257 4.940 1.00 22.00 219 ALA A C 1
ATOM 1568 O O . ALA A 1 206 ? 9.258 7.512 4.768 1.00 28.03 219 ALA A O 1
ATOM 1570 N N . PHE A 1 207 ? 7.688 6.164 5.553 1.00 17.59 220 PHE A N 1
ATOM 1571 C CA . PHE A 1 207 ? 8.573 5.020 5.812 1.00 16.37 220 PHE A CA 1
ATOM 1572 C C . PHE A 1 207 ? 8.541 4.028 4.619 1.00 17.64 220 PHE A C 1
ATOM 1573 O O . PHE A 1 207 ? 9.332 3.150 4.533 1.00 18.85 220 PHE A O 1
ATOM 1581 N N . MET A 1 208 ? 7.539 4.183 3.770 1.00 15.64 221 MET A N 1
ATOM 1582 C CA . MET A 1 208 ? 7.150 3.257 2.696 1.00 15.52 221 MET A CA 1
ATOM 1583 C C . MET A 1 208 ? 7.386 3.931 1.324 1.00 15.46 221 MET A C 1
ATOM 1584 O O . MET A 1 208 ? 6.776 3.483 0.323 1.00 14.60 221 MET A O 1
ATOM 1589 N N . A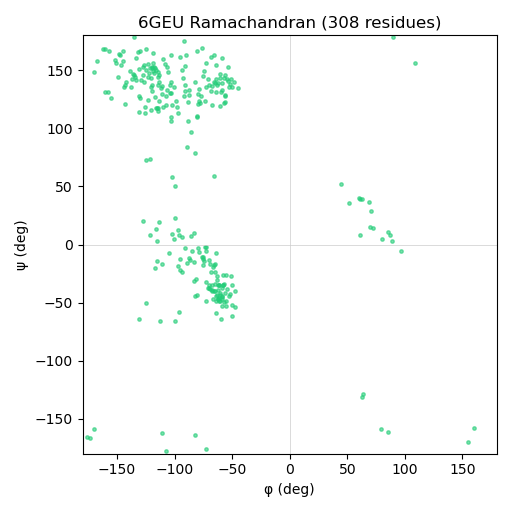SN A 1 209 ? 8.216 4.977 1.266 1.00 14.69 222 ASN A N 1
ATOM 1590 C CA . ASN A 1 209 ? 8.584 5.603 -0.015 1.00 14.35 222 ASN A CA 1
ATOM 1591 C C . ASN A 1 209 ? 7.334 6.122 -0.702 1.00 15.08 222 ASN A C 1
ATOM 1592 O O . ASN A 1 209 ? 7.284 6.113 -1.926 1.00 16.87 222 ASN A O 1
ATOM 1597 N N . GLY A 1 210 ? 6.378 6.709 0.014 1.00 15.51 223 GLY A N 1
ATOM 1598 C CA . GLY A 1 210 ? 5.093 7.078 -0.595 1.00 15.19 223 GLY A CA 1
ATOM 1599 C C . GLY A 1 210 ? 4.801 8.558 -0.652 1.00 15.68 223 GLY A C 1
ATOM 1600 O O . GLY A 1 210 ? 3.742 8.905 -1.182 1.00 15.51 223 GLY A O 1
ATOM 1601 N N . VAL A 1 211 ? 5.708 9.418 -0.216 1.00 15.07 224 VAL A N 1
ATOM 1602 C CA . VAL A 1 211 ? 5.426 10.867 -0.170 1.00 15.30 224 VAL A CA 1
ATOM 1603 C C . VAL A 1 211 ? 6.692 11.629 -0.530 1.00 17.88 224 VAL A C 1
ATOM 1604 O O . VAL A 1 211 ? 7.802 11.325 -0.043 1.00 19.20 224 VAL A O 1
ATOM 1608 N N . SER A 1 212 ? 6.490 12.665 -1.348 1.00 16.36 225 SER A N 1
ATOM 1609 C CA . SER A 1 212 ? 7.565 13.606 -1.692 1.00 16.58 225 SER A CA 1
ATOM 1610 C C . SER A 1 212 ? 7.284 14.980 -1.082 1.00 19.50 225 SER A C 1
ATOM 1611 O O . SER A 1 212 ? 6.172 15.447 -1.254 1.00 19.72 225 SER A O 1
ATOM 1614 N N . PHE A 1 213 ? 8.292 15.594 -0.472 1.00 21.05 226 PHE A N 1
ATOM 1615 C CA . PHE A 1 213 ? 8.243 16.935 0.114 1.00 25.19 226 PHE A CA 1
ATOM 1616 C C . PHE A 1 213 ? 8.921 17.913 -0.830 1.00 25.34 226 PHE A C 1
ATOM 1617 O O . PHE A 1 213 ? 9.066 19.105 -0.452 1.00 24.80 226 PHE A O 1
ATOM 1625 N N . THR A 1 214 ? 9.266 17.486 -2.053 1.00 25.57 227 THR A N 1
ATOM 1626 C CA . THR A 1 214 ? 9.915 18.382 -3.045 1.00 25.11 227 THR A CA 1
ATOM 1627 C C . THR A 1 214 ? 9.001 18.575 -4.235 1.00 27.55 227 THR A C 1
ATOM 1628 O O . THR A 1 214 ? 9.225 19.526 -5.025 1.00 30.87 227 THR A O 1
ATOM 1632 N N . LYS A 1 215 ? 7.978 17.753 -4.370 1.00 24.55 228 LYS A N 1
ATOM 1633 C CA . LYS A 1 215 ? 7.137 17.779 -5.584 1.00 24.89 228 LYS A CA 1
ATOM 1634 C C . LYS A 1 215 ? 6.213 18.996 -5.515 1.00 27.72 228 LYS A C 1
ATOM 1635 O O . LYS A 1 215 ? 6.088 19.640 -4.430 1.00 29.44 228 LYS A O 1
ATOM 1641 N N . GLY A 1 216 ? 5.559 19.283 -6.638 1.00 28.82 229 GLY A N 1
ATOM 1642 C CA . GLY A 1 216 ? 4.580 20.375 -6.727 1.00 28.95 229 GLY A CA 1
ATOM 1643 C C . GLY A 1 216 ? 3.296 20.021 -6.002 1.00 28.79 229 GLY A C 1
ATOM 1644 O O . GLY A 1 216 ? 3.180 18.974 -5.356 1.00 28.47 229 GLY A O 1
ATOM 1645 N N . ALA A 1 217 ? 2.336 20.913 -6.106 1.00 25.52 230 ALA A N 1
ATOM 1646 C CA . ALA A 1 217 ? 1.104 20.872 -5.331 1.00 27.05 230 ALA A CA 1
ATOM 1647 C C . ALA A 1 217 ? 0.307 19.587 -5.590 1.00 24.14 230 ALA A C 1
ATOM 1648 O O . ALA A 1 217 ? 0.183 19.123 -6.719 1.00 25.77 230 ALA A O 1
ATOM 1650 N N . TYR A 1 218 ? -0.296 19.101 -4.536 1.00 23.56 231 TYR A N 1
ATOM 1651 C CA . TYR A 1 218 ? -1.232 17.976 -4.633 1.00 22.03 231 TYR A CA 1
ATOM 1652 C C . TYR A 1 218 ? -2.269 18.096 -3.509 1.00 24.65 231 TYR A C 1
ATOM 1653 O O . TYR A 1 218 ? -2.080 18.785 -2.469 1.00 26.30 231 TYR A O 1
ATOM 1662 N N . ILE A 1 219 ? -3.399 17.476 -3.766 1.00 21.85 232 ILE A N 1
ATOM 1663 C CA . ILE A 1 219 ? -4.532 17.456 -2.815 1.00 22.71 232 ILE A CA 1
ATOM 1664 C C . ILE A 1 219 ? -4.044 16.896 -1.469 1.00 23.10 232 ILE A C 1
ATOM 1665 O O . ILE A 1 219 ? -3.527 15.754 -1.423 1.00 21.96 232 ILE A O 1
ATOM 1670 N N . GLY A 1 220 ? -4.199 17.675 -0.399 1.00 22.79 233 GLY A N 1
ATOM 1671 C CA . GLY A 1 220 ? -3.813 17.210 0.925 1.00 23.61 233 GLY A CA 1
ATOM 1672 C C . GLY A 1 220 ? -2.376 17.495 1.274 1.00 23.61 233 GLY A C 1
ATOM 1673 O O . GLY A 1 220 ? -1.993 17.156 2.389 1.00 24.96 233 GLY A O 1
ATOM 1674 N N . GLN A 1 221 ? -1.619 18.172 0.432 1.00 22.80 234 GLN A N 1
ATOM 1675 C CA . GLN A 1 221 ? -0.201 18.494 0.676 1.00 24.75 234 GLN A CA 1
ATOM 1676 C C . GLN A 1 221 ? -0.053 19.416 1.878 1.00 26.27 234 GLN A C 1
ATOM 1677 O O . GLN A 1 221 ? 0.847 19.156 2.696 1.00 28.13 234 GLN A O 1
ATOM 1683 N N . GLU A 1 222 ? -0.898 20.445 1.978 1.00 29.65 235 GLU A N 1
ATOM 1684 C CA . GLU A 1 222 ? -0.680 21.488 3.009 1.00 31.08 235 GLU A CA 1
ATOM 1685 C C . GLU A 1 222 ? -0.606 20.832 4.389 1.00 30.81 235 GLU A C 1
ATOM 1686 O O . GLU A 1 222 ? 0.370 21.142 5.092 1.00 33.79 235 GLU A O 1
ATOM 1692 N N . LEU A 1 223 ? -1.592 20.020 4.775 1.00 29.25 236 LEU A N 1
ATOM 1693 C CA . LEU A 1 223 ? -1.650 19.357 6.101 1.00 29.49 236 LEU A CA 1
ATOM 1694 C C . LEU A 1 223 ? -0.537 18.343 6.204 1.00 27.13 236 LEU A C 1
ATOM 1695 O O . LEU A 1 223 ? 0.108 18.265 7.287 1.00 27.93 236 LEU A O 1
ATOM 1700 N N . THR A 1 224 ? -0.264 17.624 5.115 1.00 24.14 237 THR A N 1
ATOM 1701 C CA . THR A 1 224 ? 0.760 16.552 5.164 1.00 22.39 237 THR A CA 1
ATOM 1702 C C . THR A 1 224 ? 2.108 17.191 5.455 1.00 23.43 237 THR A C 1
ATOM 1703 O O . THR A 1 224 ? 2.855 16.703 6.298 1.00 22.69 237 THR A O 1
ATOM 1707 N N . ALA A 1 225 ? 2.470 18.239 4.741 1.00 20.71 238 ALA A N 1
ATOM 1708 C CA . ALA A 1 225 ? 3.781 18.892 4.924 1.00 22.24 238 ALA A CA 1
ATOM 1709 C C . ALA A 1 225 ? 3.855 19.511 6.307 1.00 24.18 238 ALA A C 1
ATOM 1710 O O . ALA A 1 225 ? 4.916 19.395 6.927 1.00 26.00 238 ALA A O 1
ATOM 1712 N N . ARG A 1 226 ? 2.766 20.114 6.769 1.00 27.25 239 ARG A N 1
ATOM 1713 C CA . ARG A 1 226 ? 2.746 20.776 8.087 1.00 30.96 239 ARG A CA 1
ATOM 1714 C C . ARG A 1 226 ? 3.014 19.726 9.162 1.00 29.53 239 ARG A C 1
ATOM 1715 O O . ARG A 1 226 ? 3.897 19.956 10.013 1.00 30.68 239 ARG A O 1
ATOM 1723 N N . THR A 1 227 ? 2.331 18.598 9.065 1.00 27.17 240 THR A N 1
ATOM 1724 C CA . THR A 1 227 ? 2.467 17.504 10.045 1.00 25.71 240 THR A CA 1
ATOM 1725 C C . THR A 1 227 ? 3.914 17.024 10.021 1.00 25.55 240 THR A C 1
ATOM 1726 O O . THR A 1 227 ? 4.546 16.825 11.074 1.00 26.30 240 THR A O 1
ATOM 1730 N N . HIS A 1 228 ? 4.458 16.828 8.820 1.00 21.37 241 HIS A N 1
ATOM 1731 C CA . HIS A 1 228 ? 5.830 16.278 8.701 1.00 22.56 241 HIS A CA 1
ATOM 1732 C C . HIS A 1 228 ? 6.829 17.189 9.411 1.00 24.85 241 HIS A C 1
ATOM 1733 O O . HIS A 1 228 ? 7.778 16.722 10.093 1.00 27.11 241 HIS A O 1
ATOM 1740 N N . HIS A 1 229 ? 6.709 18.464 9.159 1.00 23.90 242 HIS A N 1
ATOM 1741 C CA . HIS A 1 229 ? 7.767 19.388 9.615 1.00 28.51 242 HIS A CA 1
ATOM 1742 C C . HIS A 1 229 ? 7.559 19.881 11.036 1.00 31.40 242 HIS A C 1
ATOM 1743 O O . HIS A 1 229 ? 8.501 20.499 11.584 1.00 31.02 242 HIS A O 1
ATOM 1750 N N . MET A 1 230 ? 6.387 19.685 11.607 1.00 31.36 243 MET A N 1
ATOM 1751 C CA . MET A 1 230 ? 6.140 20.319 12.918 1.00 35.27 243 MET A CA 1
ATOM 1752 C C . MET A 1 230 ? 6.616 19.400 14.037 1.00 37.05 243 MET A C 1
ATOM 1753 O O . MET A 1 230 ? 6.821 19.910 15.151 1.00 39.91 243 MET A O 1
ATOM 1758 N N . GLY A 1 231 ? 6.942 18.148 13.752 1.00 35.92 244 GLY A N 1
ATOM 1759 C CA . GLY A 1 231 ? 7.653 17.329 14.760 1.00 41.74 244 GLY A CA 1
ATOM 1760 C C . GLY A 1 231 ? 7.433 15.851 14.575 1.00 40.39 244 GLY A C 1
ATOM 1761 O O . GLY A 1 231 ? 6.837 15.462 13.574 1.00 39.16 244 GLY A O 1
ATOM 1762 N N . VAL A 1 232 ? 7.855 15.052 15.554 1.00 40.23 245 VAL A N 1
ATOM 1763 C CA . VAL A 1 232 ? 7.677 13.566 15.563 1.00 37.65 245 VAL A CA 1
ATOM 1764 C C . VAL A 1 232 ? 6.198 13.213 15.293 1.00 34.42 245 VAL A C 1
ATOM 1765 O O . VAL A 1 232 ? 5.329 13.934 15.706 1.00 34.17 245 VAL A O 1
ATOM 1769 N N . ILE A 1 233 ? 5.907 12.142 14.550 1.00 27.93 246 ILE A N 1
ATOM 1770 C CA . ILE A 1 233 ? 4.501 11.689 14.344 1.00 25.16 246 ILE A CA 1
ATOM 1771 C C . ILE A 1 233 ? 4.100 10.951 15.636 1.00 27.81 246 ILE A C 1
ATOM 1772 O O . ILE A 1 233 ? 4.795 10.018 16.042 1.00 31.48 246 ILE A O 1
ATOM 1777 N N . ARG A 1 234 ? 3.059 11.400 16.305 1.00 28.23 247 ARG A N 1
ATOM 1778 C CA . ARG A 1 234 ? 2.768 10.964 17.681 1.00 29.53 247 ARG A CA 1
ATOM 1779 C C . ARG A 1 234 ? 2.050 9.619 17.645 1.00 27.40 247 ARG A C 1
ATOM 1780 O O . ARG A 1 234 ? 2.187 8.873 18.612 1.00 29.31 247 ARG A O 1
ATOM 1788 N N . LYS A 1 235 ? 1.289 9.324 16.591 1.00 25.08 248 LYS A N 1
ATOM 1789 C CA . LYS A 1 235 ? 0.603 8.028 16.466 1.00 20.95 248 LYS A CA 1
ATOM 1790 C C . LYS A 1 235 ? 1.029 7.360 15.160 1.00 21.32 248 LYS A C 1
ATOM 1791 O O . LYS A 1 235 ? 1.137 8.029 14.141 1.00 21.73 248 LYS A O 1
ATOM 1797 N N . ARG A 1 236 ? 1.167 6.041 15.154 1.00 19.83 249 ARG A N 1
ATOM 1798 C CA . ARG A 1 236 ? 1.483 5.264 13.944 1.00 19.49 249 ARG A CA 1
ATOM 1799 C C . ARG A 1 236 ? 0.775 3.916 13.989 1.00 19.12 249 ARG A C 1
ATOM 1800 O O . ARG A 1 236 ? 0.441 3.401 15.079 1.00 19.42 249 ARG A O 1
ATOM 1808 N N . LEU A 1 237 ? 0.610 3.337 12.824 1.00 16.14 250 LEU A N 1
ATOM 1809 C CA . LEU A 1 237 ? 0.202 1.927 12.708 1.00 15.06 250 LEU A CA 1
ATOM 1810 C C . LEU A 1 237 ? 1.406 1.048 13.090 1.00 18.86 250 LEU A C 1
ATOM 1811 O O . LEU A 1 237 ? 2.478 1.165 12.522 1.00 18.59 250 LEU A O 1
ATOM 1816 N N . PHE A 1 238 ? 1.211 0.191 14.074 1.00 16.59 251 PHE A N 1
ATOM 1817 C CA . PHE A 1 238 ? 2.228 -0.810 14.463 1.00 16.83 251 PHE A CA 1
ATOM 1818 C C . PHE A 1 238 ? 1.635 -2.210 14.282 1.00 17.55 251 PHE A C 1
ATOM 1819 O O . PHE A 1 238 ? 0.440 -2.466 14.502 1.00 18.00 251 PHE A O 1
ATOM 1827 N N . PRO A 1 239 ? 2.497 -3.197 14.018 1.00 15.50 252 PRO A N 1
ATOM 1828 C CA . PRO A 1 239 ? 2.078 -4.612 14.031 1.00 16.77 252 PRO A CA 1
ATOM 1829 C C . PRO A 1 239 ? 1.800 -5.030 15.478 1.00 20.63 252 PRO A C 1
ATOM 1830 O O . PRO A 1 239 ? 2.560 -4.694 16.369 1.00 21.22 252 PRO A O 1
ATOM 1834 N N . VAL A 1 240 ? 0.719 -5.761 15.641 1.00 17.97 253 VAL A N 1
ATOM 1835 C CA . VAL A 1 240 ? 0.344 -6.332 16.938 1.00 18.07 253 VAL A CA 1
ATOM 1836 C C . VAL A 1 240 ? 0.095 -7.830 16.781 1.00 20.56 253 VAL A C 1
ATOM 1837 O O . VAL A 1 240 ? -0.300 -8.316 15.750 1.00 19.18 253 VAL A O 1
ATOM 1841 N N . ARG A 1 241 ? 0.300 -8.546 17.865 1.00 21.34 254 ARG A N 1
ATOM 1842 C CA . ARG A 1 241 ? 0.034 -10.000 17.970 1.00 22.09 254 ARG A CA 1
ATOM 1843 C C . ARG A 1 241 ? -0.776 -10.188 19.256 1.00 22.68 254 ARG A C 1
ATOM 1844 O O . ARG A 1 241 ? -0.308 -9.686 20.339 1.00 24.89 254 ARG A O 1
ATOM 1852 N N . PHE A 1 242 ? -1.927 -10.868 19.148 1.00 21.08 255 PHE A N 1
ATOM 1853 C CA . PHE A 1 242 ? -2.770 -11.237 20.323 1.00 23.23 255 PHE A CA 1
ATOM 1854 C C . PHE A 1 242 ? -2.180 -12.448 21.032 1.00 28.04 255 PHE A C 1
ATOM 1855 O O . PHE A 1 242 ? -1.750 -13.392 20.346 1.00 29.19 255 PHE A O 1
ATOM 1863 N N . LEU A 1 243 ? -2.100 -12.383 22.356 1.00 26.34 256 LEU A N 1
ATOM 1864 C CA . LEU A 1 243 ? -1.383 -13.385 23.183 1.00 29.86 256 LEU A CA 1
ATOM 1865 C C . LEU A 1 243 ? -2.357 -14.323 23.906 1.00 37.80 256 LEU A C 1
ATOM 1866 O O . LEU A 1 243 ? -1.876 -15.330 24.527 1.00 37.73 256 LEU A O 1
ATOM 1871 N N . ASP A 1 244 ? -3.664 -14.037 23.828 1.00 35.76 257 ASP A N 1
ATOM 1872 C CA . ASP A 1 244 ? -4.746 -14.803 24.510 1.00 33.19 257 ASP A CA 1
ATOM 1873 C C . ASP A 1 244 ? -5.749 -15.236 23.451 1.00 36.49 257 ASP A C 1
ATOM 1874 O O . ASP A 1 244 ? -5.860 -14.554 22.424 1.00 39.12 257 ASP A O 1
ATOM 1879 N N . PRO A 1 245 ? -6.459 -16.380 23.619 1.00 37.32 258 PRO A N 1
ATOM 1880 C CA . PRO A 1 245 ? -7.421 -16.829 22.612 1.00 42.52 258 PRO A CA 1
ATOM 1881 C C . PRO A 1 245 ? -8.405 -15.685 22.368 1.00 47.29 258 PRO A C 1
ATOM 1882 O O . PRO A 1 245 ? -8.756 -14.975 23.324 1.00 41.70 258 PRO A O 1
ATOM 1886 N N . LEU A 1 246 ? -8.811 -15.516 21.121 1.00 39.60 259 LEU A N 1
ATOM 1887 C CA . LEU A 1 246 ? -9.726 -14.441 20.741 1.00 45.72 259 LEU A CA 1
ATOM 1888 C C . LEU A 1 246 ? -11.173 -14.885 20.845 1.00 48.79 259 LEU A C 1
ATOM 1889 O O . LEU A 1 246 ? -11.438 -16.088 20.749 1.00 55.95 259 LEU A O 1
ATOM 1894 N N . PRO A 1 247 ? -12.131 -13.921 20.873 1.00 55.20 260 PRO A N 1
ATOM 1895 C CA . PRO A 1 247 ? -13.551 -14.222 20.726 1.00 55.20 260 PRO A CA 1
ATOM 1896 C C . PRO A 1 247 ? -13.868 -14.698 19.307 1.00 50.34 260 PRO A C 1
ATOM 1897 O O . PRO A 1 247 ? -13.084 -14.419 18.417 1.00 53.05 260 PRO A O 1
ATOM 1901 N N . THR A 1 248 ? -15.024 -15.359 19.132 1.00 57.64 261 THR A N 1
ATOM 1902 C CA . THR A 1 248 ? -15.467 -15.985 17.853 1.00 65.46 261 THR A CA 1
ATOM 1903 C C . THR A 1 248 ? -15.340 -14.950 16.726 1.00 63.03 261 THR A C 1
ATOM 1904 O O . THR A 1 248 ? -14.656 -15.255 15.732 1.00 67.16 261 THR A O 1
ATOM 1908 N N . SER A 1 249 ? -15.910 -13.751 16.917 1.00 65.27 262 SER A N 1
ATOM 1909 C CA . SER A 1 249 ? -16.026 -12.667 15.902 1.00 60.53 262 SER A CA 1
ATOM 1910 C C . SER A 1 249 ? -14.687 -11.944 15.720 1.00 59.49 262 SER A C 1
ATOM 1911 O O . SER A 1 249 ? -14.583 -11.135 14.768 1.00 61.10 262 SER A O 1
ATOM 1914 N N . GLY A 1 250 ? -13.716 -12.209 16.602 1.00 53.12 263 GLY A N 1
ATOM 1915 C CA . GLY A 1 250 ? -12.401 -11.545 16.593 1.00 47.87 263 GLY A CA 1
ATOM 1916 C C . GLY A 1 250 ? -12.452 -10.231 17.356 1.00 43.80 263 GLY A C 1
ATOM 1917 O O . GLY A 1 250 ? -13.329 -10.040 18.187 1.00 46.66 263 GLY A O 1
ATOM 1918 N N . ILE A 1 251 ? -11.485 -9.372 17.121 1.00 34.63 264 ILE A N 1
ATOM 1919 C CA . ILE A 1 251 ? -11.427 -8.014 17.728 1.00 31.44 264 ILE A CA 1
ATOM 1920 C C . ILE A 1 251 ? -12.122 -7.042 16.762 1.00 31.40 264 ILE A C 1
ATOM 1921 O O . ILE A 1 251 ? -11.756 -6.999 15.580 1.00 32.43 264 ILE A O 1
ATOM 1926 N N . THR A 1 252 ? -13.072 -6.256 17.242 1.00 34.73 265 THR A N 1
ATOM 1927 C CA . THR A 1 252 ? -13.761 -5.218 16.418 1.00 39.62 265 THR A CA 1
ATOM 1928 C C . THR A 1 252 ? -12.816 -4.081 16.048 1.00 35.20 265 THR A C 1
ATOM 1929 O O . THR A 1 252 ? -12.147 -3.553 16.941 1.00 31.84 265 THR A O 1
ATOM 1933 N N . PRO A 1 253 ? -12.743 -3.625 14.761 1.00 35.47 266 PRO A N 1
ATOM 1934 C CA . PRO A 1 253 ? -11.986 -2.423 14.434 1.00 32.42 266 PRO A CA 1
ATOM 1935 C C . PRO A 1 253 ? -12.464 -1.301 15.341 1.00 31.28 266 PRO A C 1
ATOM 1936 O O . PRO A 1 253 ? -13.644 -1.133 15.524 1.00 34.16 266 PRO A O 1
ATOM 1940 N N . GLY A 1 254 ? -11.503 -0.576 15.869 1.00 29.11 267 GLY A N 1
ATOM 1941 C CA . GLY A 1 254 ? -11.722 0.531 16.768 1.00 28.48 267 GLY A CA 1
ATOM 1942 C C . GLY A 1 254 ? -11.586 0.149 18.201 1.00 29.87 267 GLY A C 1
ATOM 1943 O O . GLY A 1 254 ? -11.616 1.079 19.014 1.00 33.01 267 GLY A O 1
ATOM 1944 N N . ALA A 1 255 ? -11.407 -1.132 18.507 1.00 28.19 268 ALA A N 1
ATOM 1945 C CA . ALA A 1 255 ? -11.319 -1.572 19.916 1.00 28.00 268 ALA A CA 1
ATOM 1946 C C . ALA A 1 255 ? -10.165 -0.847 20.595 1.00 27.16 268 ALA A C 1
ATOM 1947 O O . ALA A 1 255 ? -9.089 -0.735 20.024 1.00 28.15 268 ALA A O 1
ATOM 1949 N N . THR A 1 256 ? -10.376 -0.304 21.764 1.00 27.83 269 THR A N 1
ATOM 1950 C CA . THR A 1 256 ? -9.388 0.506 22.476 1.00 29.66 269 THR A CA 1
ATOM 1951 C C . THR A 1 256 ? -8.287 -0.393 23.002 1.00 29.87 269 THR A C 1
ATOM 1952 O O . THR A 1 256 ? -8.588 -1.416 23.621 1.00 32.28 269 THR A O 1
ATOM 1956 N N . VAL A 1 257 ? -7.057 0.048 22.824 1.00 27.58 270 VAL A N 1
ATOM 1957 C CA . VAL A 1 257 ? -5.847 -0.626 23.328 1.00 26.51 270 VAL A CA 1
ATOM 1958 C C . VAL A 1 257 ? -5.457 0.092 24.612 1.00 32.11 270 VAL A C 1
ATOM 1959 O O . VAL A 1 257 ? -5.342 1.305 24.602 1.00 30.43 270 VAL A O 1
ATOM 1963 N N . LEU A 1 258 ? -5.368 -0.670 25.686 1.00 30.87 271 LEU A N 1
ATOM 1964 C CA . LEU A 1 258 ? -5.216 -0.115 27.060 1.00 30.48 271 LEU A CA 1
ATOM 1965 C C . LEU A 1 258 ? -3.919 -0.583 27.717 1.00 31.10 271 LEU A C 1
ATOM 1966 O O . LEU A 1 258 ? -3.501 -1.740 27.455 1.00 32.03 271 LEU A O 1
ATOM 1971 N N . THR A 1 259 ? -3.394 0.233 28.650 1.00 33.85 272 THR A N 1
ATOM 1972 C CA . THR A 1 259 ? -2.342 -0.162 29.631 1.00 43.74 272 THR A CA 1
ATOM 1973 C C . THR A 1 259 ? -3.003 -0.914 30.804 1.00 35.95 272 THR A C 1
ATOM 1974 O O . THR A 1 259 ? -4.296 -0.966 30.803 1.00 33.61 272 THR A O 1
ATOM 1978 N N . ALA A 1 260 ? -2.140 -1.542 31.580 1.00 38.79 273 ALA A N 1
ATOM 1979 C CA . ALA A 1 260 ? -2.517 -2.292 32.801 1.00 44.34 273 ALA A CA 1
ATOM 1980 C C . ALA A 1 260 ? -3.388 -1.400 33.703 1.00 44.85 273 ALA A C 1
ATOM 1981 O O . ALA A 1 260 ? -4.230 -1.965 34.426 1.00 52.84 273 ALA A O 1
ATOM 1983 N N . SER A 1 261 ? -3.242 -0.082 33.620 1.00 40.32 274 SER A N 1
ATOM 1984 C CA . SER A 1 261 ? -3.951 0.882 34.499 1.00 43.60 274 SER A CA 1
ATOM 1985 C C . SER A 1 261 ? -5.150 1.471 33.763 1.00 49.00 274 SER A C 1
ATOM 1986 O O . SER A 1 261 ? -5.752 2.399 34.310 1.00 48.63 274 SER A O 1
ATOM 1989 N N . GLY A 1 262 ? -5.438 0.997 32.541 1.00 43.45 275 GLY A N 1
ATOM 1990 C CA . GLY A 1 262 ? -6.663 1.405 31.827 1.00 38.46 275 GLY A CA 1
ATOM 1991 C C . GLY A 1 262 ? -6.500 2.697 30.994 1.00 42.67 275 GLY A C 1
ATOM 1992 O O . GLY A 1 262 ? -7.520 3.216 30.488 1.00 43.97 275 GLY A O 1
ATOM 1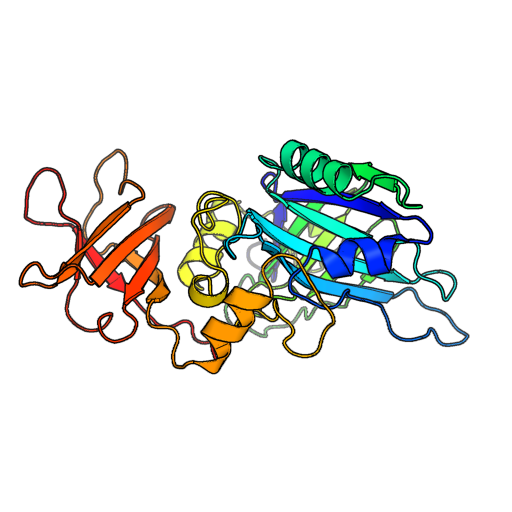993 N N . GLN A 1 263 ? -5.267 3.218 30.854 1.00 40.31 276 GLN A N 1
ATOM 1994 C CA . GLN A 1 263 ? -4.959 4.367 29.945 1.00 41.61 276 GLN A CA 1
ATOM 1995 C C . GLN A 1 263 ? -5.141 3.927 28.471 1.00 38.75 276 GLN A C 1
ATOM 1996 O O . GLN A 1 263 ? -4.696 2.831 28.145 1.00 35.28 276 GLN A O 1
ATOM 2002 N N . THR A 1 264 ? -5.772 4.770 27.623 1.00 33.90 277 THR A N 1
ATOM 2003 C CA . THR A 1 264 ? -6.009 4.508 26.180 1.00 34.12 277 THR A CA 1
ATOM 2004 C C . THR A 1 264 ? -4.686 4.832 25.480 1.00 35.78 277 THR A C 1
ATOM 2005 O O . THR A 1 264 ? -4.230 5.990 25.549 1.00 35.97 277 THR A O 1
ATOM 2009 N N . VAL A 1 265 ? -4.078 3.853 24.769 1.00 27.67 278 VAL A N 1
ATOM 2010 C CA . VAL A 1 265 ? -2.840 4.276 24.036 1.00 31.04 278 VAL A CA 1
ATOM 2011 C C . VAL A 1 265 ? -3.081 3.987 22.583 1.00 29.75 278 VAL A C 1
ATOM 2012 O O . VAL A 1 265 ? -2.117 4.243 21.878 1.00 28.87 278 VAL A O 1
ATOM 2016 N N . GLY A 1 266 ? -4.280 3.617 22.167 1.00 24.44 279 GLY A N 1
ATOM 2017 C CA . GLY A 1 266 ? -4.625 3.602 20.728 1.00 26.82 279 GLY A CA 1
ATOM 2018 C C . GLY A 1 266 ? -5.816 2.725 20.460 1.00 24.16 279 GLY A C 1
ATOM 2019 O O . GLY A 1 266 ? -6.594 2.478 21.376 1.00 26.67 279 GLY A O 1
ATOM 2020 N N . LYS A 1 267 ? -5.948 2.276 19.225 1.00 22.55 280 LYS A N 1
ATOM 2021 C CA . LYS A 1 267 ? -7.136 1.552 18.757 1.00 23.80 280 LYS A CA 1
ATOM 2022 C C . LYS A 1 267 ? -6.689 0.466 17.809 1.00 22.53 280 LYS A C 1
ATOM 2023 O O . LYS A 1 267 ? -5.873 0.721 16.918 1.00 23.29 280 LYS A O 1
ATOM 2029 N N . PHE A 1 268 ? -7.282 -0.702 17.891 1.00 21.29 281 PHE A N 1
ATOM 2030 C CA . PHE A 1 268 ? -7.045 -1.743 16.869 1.00 19.92 281 PHE A CA 1
ATOM 2031 C C . PHE A 1 268 ? -7.597 -1.253 15.541 1.00 19.80 281 PHE A C 1
ATOM 2032 O O . PHE A 1 268 ? -8.683 -0.689 15.504 1.00 22.35 281 PHE A O 1
ATOM 2040 N N . ARG A 1 269 ? -6.853 -1.505 14.465 1.00 18.40 282 ARG A N 1
ATOM 2041 C CA . ARG A 1 269 ? -7.289 -1.104 13.111 1.00 18.57 282 ARG A CA 1
ATOM 2042 C C . ARG A 1 269 ? -7.908 -2.301 12.370 1.00 18.66 282 ARG A C 1
ATOM 2043 O O . ARG A 1 269 ? -9.063 -2.243 11.998 1.00 21.96 282 ARG A O 1
ATOM 2051 N N . ALA A 1 270 ? -7.105 -3.327 12.076 1.00 17.20 283 ALA A N 1
ATOM 2052 C CA . ALA A 1 270 ? -7.513 -4.483 11.245 1.00 18.34 283 ALA A CA 1
ATOM 2053 C C . ALA A 1 270 ? -6.477 -5.590 11.366 1.00 18.54 283 ALA A C 1
ATOM 2054 O O . ALA A 1 270 ? -5.356 -5.335 11.732 1.00 18.26 283 ALA A O 1
ATOM 2056 N N . GLY A 1 271 ? -6.895 -6.815 11.071 1.00 17.64 284 GLY A N 1
ATOM 2057 C CA . GLY A 1 271 ? -5.965 -7.902 11.054 1.00 17.91 284 GLY A CA 1
ATOM 2058 C C . GLY A 1 271 ? -6.529 -9.184 10.469 1.00 20.72 284 GLY A C 1
ATOM 2059 O O . GLY A 1 271 ? -7.552 -9.163 9.761 1.00 20.63 284 GLY A O 1
ATOM 2060 N N . GLN A 1 272 ? -5.877 -10.286 10.832 1.00 20.04 285 GLN A N 1
ATOM 2061 C CA . GLN A 1 272 ? -6.271 -11.625 10.355 1.00 20.24 285 GLN A CA 1
ATOM 2062 C C . GLN A 1 272 ? -5.699 -12.588 11.376 1.00 21.19 285 GLN A C 1
ATOM 2063 O O . GLN A 1 272 ? -4.522 -12.507 11.660 1.00 22.71 285 GLN A O 1
ATOM 2069 N N . GLY A 1 273 ? -6.526 -13.524 11.862 1.00 22.65 286 GLY A N 1
ATOM 2070 C CA . GLY A 1 273 ? -6.017 -14.487 12.828 1.00 22.31 286 GLY A CA 1
ATOM 2071 C C . GLY A 1 273 ? -5.574 -13.815 14.114 1.00 24.33 286 GLY A C 1
ATOM 2072 O O . GLY A 1 273 ? -6.322 -12.985 14.626 1.00 27.20 286 GLY A O 1
ATOM 2073 N N . ASN A 1 274 ? -4.357 -14.104 14.560 1.00 22.56 287 ASN A N 1
ATOM 2074 C CA . ASN A 1 274 ? -3.813 -13.627 15.858 1.00 23.27 287 ASN A CA 1
ATOM 2075 C C . ASN A 1 274 ? -2.970 -12.371 15.650 1.00 23.22 287 ASN A C 1
ATOM 2076 O O . ASN A 1 274 ? -2.283 -11.966 16.564 1.00 22.19 287 ASN A O 1
ATOM 2081 N N . VAL A 1 275 ? -2.956 -11.769 14.438 1.00 20.72 288 VAL A N 1
ATOM 2082 C CA . VAL A 1 275 ? -2.074 -10.610 14.164 1.00 18.97 288 VAL A CA 1
ATOM 2083 C C . VAL A 1 275 ? -2.858 -9.516 13.456 1.00 17.93 288 VAL A C 1
ATOM 2084 O O . VAL A 1 275 ? -3.935 -9.759 12.895 1.00 19.63 288 VAL A O 1
ATOM 2088 N N . GLY A 1 276 ? -2.314 -8.304 13.528 1.00 17.79 289 GLY A N 1
ATOM 2089 C CA . GLY A 1 276 ? -2.999 -7.174 12.930 1.00 16.99 289 GLY A CA 1
ATOM 2090 C C . GLY A 1 276 ? -2.187 -5.931 13.045 1.00 16.90 289 GLY A C 1
ATOM 2091 O O . GLY A 1 276 ? -1.019 -5.990 13.357 1.00 16.15 289 GLY A O 1
ATOM 2092 N N . 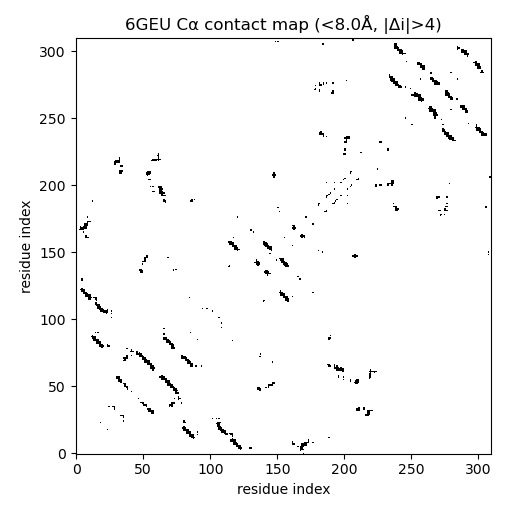LEU A 1 277 ? -2.849 -4.801 12.801 1.00 16.25 290 LEU A N 1
ATOM 2093 C CA . LEU A 1 277 ? -2.261 -3.455 13.024 1.00 15.45 290 LEU A CA 1
ATOM 2094 C C . LEU A 1 277 ? -3.089 -2.726 14.064 1.00 17.81 290 LEU A C 1
ATOM 2095 O O . LEU A 1 277 ? -4.325 -2.864 14.042 1.00 17.11 290 LEU A O 1
ATOM 2100 N N . ALA A 1 278 ? -2.453 -1.853 14.837 1.00 17.22 291 ALA A N 1
ATOM 2101 C CA . ALA A 1 278 ? -3.164 -0.945 15.751 1.00 17.84 291 ALA A CA 1
ATOM 2102 C C . ALA A 1 278 ? -2.569 0.436 15.579 1.00 19.47 291 ALA A C 1
ATOM 2103 O O . ALA A 1 278 ? -1.342 0.536 15.470 1.00 18.80 291 ALA A O 1
ATOM 2105 N N . LEU A 1 279 ? -3.406 1.465 15.667 1.00 17.89 292 LEU A N 1
ATOM 2106 C CA . LEU A 1 279 ? -2.905 2.848 15.633 1.00 18.09 292 LEU A CA 1
ATOM 2107 C C . LEU A 1 279 ? -2.571 3.248 17.065 1.00 20.76 292 LEU A C 1
ATOM 2108 O O . LEU A 1 279 ? -3.509 3.294 17.890 1.00 22.58 292 LEU A O 1
ATOM 2113 N N . LEU A 1 280 ? -1.308 3.325 17.405 1.00 19.05 293 LEU A N 1
ATOM 2114 C CA . LEU A 1 280 ? -0.853 3.485 18.802 1.00 20.59 293 LEU A CA 1
ATOM 2115 C C . LEU A 1 280 ? -0.023 4.757 18.966 1.00 23.99 293 LEU A C 1
ATOM 2116 O O . LEU A 1 280 ? 0.696 5.146 18.021 1.00 21.45 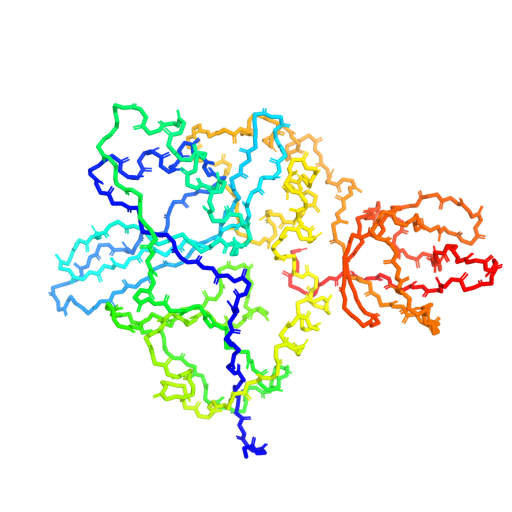293 LEU A O 1
ATOM 2121 N N . TRP A 1 281 ? -0.061 5.309 20.172 1.00 25.01 294 TRP A N 1
ATOM 2122 C CA . TRP A 1 281 ? 0.853 6.399 20.555 1.00 28.65 294 TRP A CA 1
ATOM 2123 C C . TRP A 1 281 ? 2.238 5.776 20.603 1.00 32.15 294 TRP A C 1
ATOM 2124 O O . TRP A 1 281 ? 2.387 4.877 21.378 1.00 36.51 294 TRP A O 1
ATOM 2135 N N . SER A 1 282 ? 3.192 6.256 19.809 1.00 31.21 295 SER A N 1
ATOM 2136 C CA . SER A 1 282 ? 4.540 5.636 19.634 1.00 33.32 295 SER A CA 1
ATOM 2137 C C . SER A 1 282 ? 5.314 5.521 20.942 1.00 39.89 295 SER A C 1
ATOM 2138 O O . SER A 1 282 ? 5.968 4.482 21.129 1.00 40.47 295 SER A O 1
ATOM 2141 N N . GLU A 1 283 ? 5.206 6.497 21.841 1.00 41.56 296 GLU A N 1
ATOM 2142 C CA . GLU A 1 283 ? 5.919 6.481 23.152 1.00 41.19 296 GLU A CA 1
ATOM 2143 C C . GLU A 1 283 ? 5.302 5.458 24.139 1.00 43.63 296 GLU A C 1
ATOM 2144 O O . GLU A 1 283 ? 5.869 5.300 25.278 1.00 45.25 296 GLU A O 1
ATOM 2150 N N . LYS A 1 284 ? 4.213 4.739 23.779 1.00 41.83 297 LYS A N 1
ATOM 2151 C CA . LYS A 1 284 ? 3.465 3.929 24.804 1.00 43.49 297 LYS A CA 1
ATOM 2152 C C . LYS A 1 284 ? 3.280 2.479 24.360 1.00 47.40 297 LYS A C 1
ATOM 2153 O O . LYS A 1 284 ? 2.412 1.809 24.889 1.00 49.76 297 LYS A O 1
ATOM 2159 N N . ILE A 1 285 ? 4.084 1.979 23.427 1.00 46.74 298 ILE A N 1
ATOM 2160 C CA . ILE A 1 285 ? 3.878 0.618 22.870 1.00 43.66 298 ILE A CA 1
ATOM 2161 C C . ILE A 1 285 ? 4.526 -0.415 23.798 1.00 47.17 298 ILE A C 1
ATOM 2162 O O . ILE A 1 285 ? 4.337 -1.611 23.509 1.00 46.62 298 ILE A O 1
ATOM 2167 N N . LYS A 1 286 ? 5.395 0.023 24.728 1.00 48.17 299 LYS A N 1
ATOM 2168 C CA . LYS A 1 286 ? 6.235 -0.841 25.625 1.00 54.45 299 LYS A CA 1
ATOM 2169 C C . LYS A 1 286 ? 5.578 -1.614 26.792 1.00 64.36 299 LYS A C 1
ATOM 2170 O O . LYS A 1 286 ? 5.866 -2.823 26.894 1.00 51.04 299 LYS A O 1
ATOM 2176 N N . GLY A 1 287 ? 4.746 -0.987 27.639 1.00 66.05 300 GLY A N 1
ATOM 2177 C CA . GLY A 1 287 ? 4.195 -1.664 28.842 1.00 49.19 300 GLY A CA 1
ATOM 2178 C C . GLY A 1 287 ? 3.144 -2.703 28.494 1.00 50.96 300 GLY A C 1
ATOM 2179 O O . GLY A 1 287 ? 2.556 -2.540 27.406 1.00 55.83 300 GLY A O 1
ATOM 2180 N N . PRO A 1 288 ? 2.822 -3.763 29.286 1.00 42.27 301 PRO A N 1
ATOM 2181 C CA . PRO A 1 288 ? 1.792 -4.685 28.782 1.00 42.32 301 PRO A CA 1
ATOM 2182 C C . PRO A 1 288 ? 0.504 -3.988 28.348 1.00 38.65 301 PRO A C 1
ATOM 2183 O O . PRO A 1 288 ? -0.028 -3.072 29.064 1.00 40.65 301 PRO A O 1
ATOM 2187 N N . LEU A 1 289 ? -0.026 -4.435 27.230 1.00 32.74 302 LEU A N 1
ATOM 2188 C CA . LEU A 1 289 ? -1.256 -3.851 26.708 1.00 31.73 302 LEU A CA 1
ATOM 2189 C C . LEU A 1 289 ? -2.336 -4.920 26.653 1.00 33.83 302 LEU A C 1
ATOM 2190 O O . LEU A 1 289 ? -1.988 -6.103 26.510 1.00 30.58 302 LEU A O 1
ATOM 2195 N N . HIS A 1 290 ? -3.601 -4.492 26.501 1.00 30.04 303 HIS A N 1
ATOM 2196 C CA . HIS A 1 290 ? -4.751 -5.406 26.306 1.00 30.23 303 HIS A CA 1
ATOM 2197 C C . HIS A 1 290 ? -5.902 -4.653 25.605 1.00 30.73 303 HIS A C 1
ATOM 2198 O O . HIS A 1 290 ? -5.908 -3.374 25.587 1.00 32.76 303 HIS A O 1
ATOM 2205 N N . ILE A 1 291 ? -6.870 -5.441 25.130 1.00 29.90 304 ILE A N 1
ATOM 2206 C CA . ILE A 1 291 ? -8.206 -4.967 24.694 1.00 30.14 304 ILE A CA 1
ATOM 2207 C C . ILE A 1 291 ? -9.248 -5.569 25.650 1.00 38.18 304 ILE A C 1
ATOM 2208 O O . ILE A 1 291 ? -9.115 -6.737 26.086 1.00 39.60 304 ILE A O 1
ATOM 2213 N N . ARG A 1 292 ? -10.276 -4.803 25.944 1.00 37.93 305 ARG A N 1
ATOM 2214 C CA . ARG A 1 292 ? -11.368 -5.313 26.793 1.00 42.20 305 ARG A CA 1
ATOM 2215 C C . ARG A 1 292 ? -12.253 -6.162 25.874 1.00 48.97 305 ARG A C 1
ATOM 2216 O O . ARG A 1 292 ? -12.689 -5.677 24.811 1.00 49.27 305 ARG A O 1
ATOM 2224 N N . ALA A 1 293 ? -12.548 -7.383 26.318 1.00 50.29 306 ALA A N 1
ATOM 2225 C CA . ALA A 1 293 ? -13.538 -8.284 25.696 1.00 53.05 306 ALA A CA 1
ATOM 2226 C C . ALA A 1 293 ? -14.780 -8.342 26.607 1.00 64.48 306 ALA A C 1
ATOM 2227 O O . ALA A 1 293 ? -14.804 -7.634 27.652 1.00 60.77 306 ALA A O 1
ATOM 2229 N N . SER A 1 294 ? -15.780 -9.153 26.249 1.00 68.20 307 SER A N 1
ATOM 2230 C CA . SER A 1 294 ? -17.035 -9.335 27.034 1.00 66.65 307 SER A CA 1
ATOM 2231 C C . SER A 1 294 ? -16.717 -9.567 28.520 1.00 76.26 307 SER A C 1
ATOM 2232 O O . SER A 1 294 ? -17.450 -9.024 29.375 1.00 83.70 307 SER A O 1
ATOM 2235 N N . GLU A 1 295 ? -15.670 -10.341 28.828 1.00 83.13 308 GLU A N 1
ATOM 2236 C CA . GLU A 1 295 ? -15.235 -10.622 30.226 1.00 85.89 308 GLU A CA 1
ATOM 2237 C C . GLU A 1 295 ? -13.852 -10.005 30.456 1.00 84.36 308 GLU A C 1
ATOM 2238 O O . GLU A 1 295 ? -12.878 -10.489 29.853 1.00 65.92 308 GLU A O 1
ATOM 2244 N N . GLY A 1 296 ? -13.780 -9.019 31.354 1.00 79.86 309 GLY A N 1
ATOM 2245 C CA . GLY A 1 296 ? -12.587 -8.201 31.621 1.00 72.26 309 GLY A CA 1
ATOM 2246 C C . GLY A 1 296 ? -11.434 -8.999 32.214 1.00 83.68 309 GLY A C 1
ATOM 2247 O O . GLY A 1 296 ? -10.979 -8.617 33.314 1.00 80.05 309 GLY A O 1
ATOM 2248 N N . ALA A 1 297 ? -10.942 -10.034 31.506 1.00 99.29 310 ALA A N 1
ATOM 2249 C CA . ALA A 1 297 ? -9.677 -10.762 31.802 1.00 60.79 310 ALA A CA 1
ATOM 2250 C C . ALA A 1 297 ? -8.668 -10.469 30.646 1.00 81.23 310 ALA A C 1
ATOM 2251 O O . ALA A 1 297 ? -7.723 -9.645 30.924 1.00 85.47 310 ALA A O 1
ATOM 2253 N N . GLN A 1 298 ? -8.943 -10.934 29.389 1.00 91.92 311 GLN A N 1
ATOM 2254 C CA . GLN A 1 298 ? -8.066 -10.964 28.210 1.00 56.54 311 GLN A CA 1
ATOM 2255 C C . GLN A 1 298 ? -8.306 -9.528 27.777 1.00 55.42 311 GLN A C 1
ATOM 2256 O O . GLN A 1 298 ? -8.790 -8.726 28.661 1.00 61.69 311 GLN A O 1
ATOM 2262 N N . VAL A 1 299 ? -7.953 -9.174 26.546 1.00 37.30 312 VAL A N 1
ATOM 2263 C CA . VAL A 1 299 ? -7.150 -9.991 25.640 1.00 34.65 312 VAL A CA 1
ATOM 2264 C C . VAL A 1 299 ? -5.789 -9.298 25.519 1.00 34.37 312 VAL A C 1
ATOM 2265 O O . VAL A 1 299 ? -5.809 -8.136 25.121 1.00 33.19 312 VAL A O 1
ATOM 2269 N N . ALA A 1 300 ? -4.677 -9.934 25.917 1.00 30.16 313 ALA A N 1
ATOM 2270 C CA . ALA A 1 300 ? -3.332 -9.312 25.936 1.00 29.27 313 ALA A CA 1
ATOM 2271 C C . ALA A 1 300 ? -2.849 -9.221 24.479 1.00 27.98 313 ALA A C 1
ATOM 2272 O O . ALA A 1 300 ? -3.200 -10.076 23.678 1.00 26.61 313 ALA A O 1
ATOM 2274 N N . LEU A 1 301 ? -2.053 -8.216 24.185 1.00 27.02 314 LEU A N 1
ATOM 2275 C CA . LEU A 1 301 ? -1.437 -8.073 22.855 1.00 26.18 314 LEU A CA 1
ATOM 2276 C C . LEU A 1 301 ? -0.071 -7.434 23.010 1.00 29.58 314 LEU A C 1
ATOM 2277 O O . LEU A 1 301 ? 0.194 -6.749 24.002 1.00 29.86 314 LEU A O 1
ATOM 2282 N N . ALA A 1 302 ? 0.796 -7.709 22.058 1.00 25.17 315 ALA A N 1
ATOM 2283 C CA . ALA A 1 302 ? 2.144 -7.149 22.059 1.00 26.40 315 ALA A CA 1
ATOM 2284 C C . ALA A 1 302 ? 2.295 -6.354 20.762 1.00 24.93 315 ALA A C 1
ATOM 2285 O O . ALA A 1 302 ? 1.922 -6.852 19.688 1.00 25.84 315 ALA A O 1
ATOM 2287 N N . ALA A 1 303 ? 2.853 -5.175 20.864 1.00 22.91 316 ALA A N 1
ATOM 2288 C CA . ALA A 1 303 ? 3.164 -4.352 19.697 1.00 23.90 316 ALA A CA 1
ATOM 2289 C C . ALA A 1 303 ? 4.666 -4.384 19.487 1.00 26.45 316 ALA A C 1
ATOM 2290 O O . ALA A 1 303 ? 5.442 -4.546 20.471 1.00 28.27 316 ALA A O 1
ATOM 2292 N N . SER A 1 304 ? 5.093 -4.207 18.245 1.00 24.92 317 SER A N 1
ATOM 2293 C CA . SER A 1 304 ? 6.540 -4.146 17.962 1.00 26.75 317 SER A CA 1
ATOM 2294 C C . SER A 1 304 ? 6.832 -3.167 16.860 1.00 25.21 317 SER A C 1
ATOM 2295 O O . SER A 1 304 ? 5.860 -2.691 16.172 1.00 23.30 317 SER A O 1
ATOM 2298 N N . VAL A 1 305 ? 8.113 -2.854 16.737 1.00 25.34 318 VAL A N 1
ATOM 2299 C CA . VAL A 1 305 ? 8.616 -1.914 15.687 1.00 24.86 318 VAL A CA 1
ATOM 2300 C C . VAL A 1 305 ? 9.159 -2.732 14.515 1.00 25.11 318 VAL A C 1
ATOM 2301 O O . VAL A 1 305 ? 10.117 -3.476 14.693 1.00 27.54 318 VAL A O 1
ATOM 2305 N N . PRO A 1 306 ? 8.589 -2.610 13.295 1.00 21.83 319 PRO A N 1
ATOM 2306 C CA . PRO A 1 306 ? 9.114 -3.297 12.113 1.00 21.36 319 PRO A CA 1
ATOM 2307 C C . PRO A 1 306 ? 10.611 -3.031 11.877 1.00 27.56 319 PRO A C 1
ATOM 2308 O O . PRO A 1 306 ? 11.070 -1.870 12.038 1.00 24.54 319 PRO A O 1
ATOM 2312 N N . ASP A 1 307 ? 11.339 -4.088 11.452 1.00 27.03 320 ASP A N 1
ATOM 2313 C CA . ASP A 1 307 ? 12.822 -4.048 11.309 1.00 31.05 320 ASP A CA 1
ATOM 2314 C C . ASP A 1 307 ? 13.208 -3.232 10.072 1.00 29.06 320 ASP A C 1
ATOM 2315 O O . ASP A 1 307 ? 14.357 -2.792 10.000 1.00 37.54 320 ASP A O 1
ATOM 2320 N N . TRP A 1 308 ? 12.270 -2.954 9.198 1.00 25.33 321 TRP A N 1
ATOM 2321 C CA . TRP A 1 308 ? 12.553 -2.203 7.943 1.00 23.58 321 TRP A CA 1
ATOM 2322 C C . TRP A 1 308 ? 12.283 -0.690 8.087 1.00 25.46 321 TRP A C 1
ATOM 2323 O O . TRP A 1 308 ? 12.508 0.101 7.104 1.00 25.94 321 TRP A O 1
ATOM 2334 N N . TRP A 1 309 ? 11.628 -0.259 9.147 1.00 22.04 322 TRP A N 1
ATOM 2335 C CA . TRP A 1 309 ? 11.425 1.191 9.355 1.00 21.55 322 TRP A CA 1
ATOM 2336 C C . TRP A 1 309 ? 12.766 1.877 9.561 1.00 26.36 322 TRP A C 1
ATOM 2337 O O . TRP A 1 309 ? 13.706 1.288 10.072 1.00 27.01 322 TRP A O 1
ATOM 2348 N N . PRO A 1 310 ? 12.902 3.175 9.266 1.00 28.66 323 PRO A N 1
ATOM 2349 C CA . PRO A 1 310 ? 14.200 3.842 9.455 1.00 33.79 323 PRO A CA 1
ATOM 2350 C C . PRO A 1 310 ? 14.620 4.170 10.896 1.00 49.97 323 PRO A C 1
ATOM 2351 O O . PRO A 1 310 ? 13.745 4.073 11.738 1.00 39.01 323 PRO A O 1
#

B-factor: mean 33.17, std 17.72, range [11.69, 117.24]

Radius of gyration: 20.22 Å; Cα contacts (8 Å, |Δi|>4): 709; chains: 1; bounding box: 37×50×63 Å